Protein AF-0000000080721209 (afdb_homodimer)

Radius of gyration: 18.77 Å; Cα contacts (8 Å, |Δi|>4): 673; chains: 2; bounding box: 46×50×38 Å

Nearest PDB structures (foldseek):
  2hhz-assembly1_A  TM=7.559E-01  e=5.435E-07  Streptococcus suis 89/1591
  2arz-assembly1_A  TM=7.281E-01  e=8.301E-07  Pseudomonas aeruginosa PAO1
  3ba3-assembly1_A  TM=7.390E-01  e=1.431E-06  Lactiplantibacillus plantarum WCFS1
  3dnh-assembly1_A  TM=6.112E-01  e=3.336E-06  Agrobacterium fabrum str. C58
  3dnh-assembly1_B  TM=6.046E-01  e=1.341E-05  Agrobacterium fabrum str. C58

InterPro domains:
  IPR011576 Pyridoxamine 5'-phosphate oxidase, N-terminal [PF01243] (23-137)
  IPR012349 FMN-binding split barrel [G3DSA:2.30.110.10] (10-152)

Solvent-accessible surface area (backbone atoms only — not comparable to full-atom values): 16082 Å² total; per-residue (Å²): 138,69,87,84,82,57,96,77,58,45,74,64,56,49,48,46,43,48,32,72,61,50,21,51,28,38,42,29,21,25,51,94,49,37,48,36,70,48,80,42,50,37,59,44,68,57,97,81,26,40,26,36,71,46,45,71,78,39,70,66,46,57,30,42,67,73,33,38,53,34,37,40,36,36,60,49,63,80,54,74,64,48,17,34,36,37,40,33,36,32,37,40,44,76,53,48,60,60,61,49,68,59,37,47,67,73,34,58,63,53,52,62,75,31,58,93,42,51,69,59,45,60,68,44,35,30,27,32,42,31,45,59,41,37,32,42,38,43,30,44,67,42,89,70,67,43,71,48,76,46,79,98,138,70,88,84,84,57,95,79,59,45,73,64,57,49,49,47,44,49,32,72,60,50,21,52,28,37,42,30,21,25,51,95,50,37,46,36,71,49,79,43,50,38,58,45,68,58,95,81,27,41,27,36,71,46,44,70,81,38,70,65,48,56,29,43,67,73,31,37,53,34,37,40,37,35,60,49,63,80,54,73,63,48,17,36,36,39,40,35,36,32,36,41,42,77,54,47,60,61,62,48,68,58,36,48,67,73,35,58,65,52,52,63,77,32,57,91,42,50,69,60,44,60,68,44,36,30,28,33,42,30,44,58,41,36,31,42,37,42,30,43,66,42,88,70,67,43,72,50,74,46,78,97

Secondary structure (DSSP, 8-state):
-PPPP-TT--HHHHHHIIIIII-EEEEEEEETTEEEEEEEE--EEETTEEEEEEETT-HHHHHHHH--EEEEEEEEESSGGGEEEEEEEEEEEE-TTTTHHHHHHH-HHHHHHTTT-HHHHHHHEEEEEEEEEEEEEEETTSSSPEEEEEE-/-PPPP-TT--HHHHHHIIIIII-EEEEEEEETTEEEEEEEE--EEETTEEEEEEETT-HHHHHHHH--EEEEEEEEESSGGGEEEEEEEEEEEE-TTTTHHHHHHH-HHHHHHTTT-HHHHHHHEEEEEEEEEEEEEEETTSSSPEEEEEE-

Sequence (304 aa):
MVSILNNQTSNEEFLEFATNEVHNVDVATTHHGAPSAQVCDLVLNKNGKLYIVTSSQNPFFQDLIHQPKVIINGYKGDGTMDSCGFSIRGTIKNVEHEYIDEIFEKNDYLNEIYADDIEGAKEDLRVLEITPKEAAYLDHRTHPIFTRKFEFMVSILNNQTSNEEFLEFATNEVHNVDVATTHHGAPSAQVCDLVLNKNGKLYIVTSSQNPFFQDLIHQPKVIINGYKGDGTMDSCGFSIRGTIKNVEHEYIDEIFEKNDYLNEIYADDIEGAKEDLRVLEITPKEAAYLDHRTHPIFTRKFEF

pLDDT: mean 96.91, std 2.72, range [79.44, 98.94]

Organism: Lactobacillus johnsonii (strain FI9785) (NCBI:txid633699)

Foldseek 3Di:
DADDDDPPQDLLNVLCSCQPVQQWKKKWFDDVNHIDIDIWGFQDDDPQKTKTKDFPPPPSVVRLAVTFWMKIKTKDADDDLGMKMKIFIWTKHWPFLPCVVVSCVRPVVLCVVCVVPNPVCSNGMIMMMTHTAKMKMWHSPDVPTDIDMDGD/DADDDDPPQDLLNVLCSCQPVQQWKKKWFDDVNHIDIDIWGFQDDDPQKTKTKDFPPPPSVVRLAVTFWMKIKTKDADDDLGMKMKIFIWTKHWPFLPCVVVSCVRPVVLCVVCVVPNPVCSNGMIMMMTHTAKMKMWHSPDVPTDIDMDGD

Structure (mmCIF, N/CA/C/O backbone):
data_AF-0000000080721209-model_v1
#
loop_
_entity.id
_entity.type
_entity.pdbx_description
1 polymer "Pyridoxamine 5'-phosphate oxidase putative domain-containing protein"
#
loop_
_atom_site.group_PDB
_atom_site.id
_atom_site.type_symbol
_atom_site.label_atom_id
_atom_site.label_alt_id
_atom_site.label_comp_id
_atom_site.label_asym_id
_atom_site.label_entity_id
_atom_site.label_seq_id
_atom_site.pdbx_PDB_ins_code
_atom_site.Cartn_x
_atom_site.Cartn_y
_atom_site.Cartn_z
_atom_site.occupancy
_atom_site.B_iso_or_equiv
_atom_site.auth_seq_id
_atom_site.auth_comp_id
_atom_site.auth_asym_id
_atom_site.auth_atom_id
_atom_site.pdbx_PDB_model_num
ATOM 1 N N . MET A 1 1 ? -2.678 4.645 -17.234 1 79.44 1 MET A N 1
ATOM 2 C CA . MET A 1 1 ? -4.012 4.809 -16.672 1 79.44 1 MET A CA 1
ATOM 3 C C . MET A 1 1 ? -4.738 3.469 -16.594 1 79.44 1 MET A C 1
ATOM 5 O O . MET A 1 1 ? -4.59 2.623 -17.469 1 79.44 1 MET A O 1
ATOM 9 N N . VAL A 1 2 ? -5.422 3.221 -15.391 1 92.81 2 VAL A N 1
ATOM 10 C CA . VAL A 1 2 ? -6.117 1.953 -15.195 1 92.81 2 VAL A CA 1
ATOM 11 C C . VAL A 1 2 ? -7.609 2.131 -15.484 1 92.81 2 VAL A C 1
ATOM 13 O O . VAL A 1 2 ? -8.094 3.26 -15.586 1 92.81 2 VAL A O 1
ATOM 16 N N . SER A 1 3 ? -8.336 1.033 -15.703 1 95.31 3 SER A N 1
ATOM 17 C CA . SER A 1 3 ? -9.75 1.032 -16.062 1 95.31 3 SER A CA 1
ATOM 18 C C . SER A 1 3 ? -10.594 1.702 -14.977 1 95.31 3 SER A C 1
ATOM 20 O O . SER A 1 3 ? -10.203 1.723 -13.805 1 95.31 3 SER A O 1
ATOM 22 N N . ILE A 1 4 ? -11.727 2.236 -15.422 1 96.44 4 ILE A N 1
ATOM 23 C CA . ILE A 1 4 ? -12.734 2.754 -14.508 1 96.44 4 ILE A CA 1
ATOM 24 C C . ILE A 1 4 ? -13.789 1.681 -14.242 1 96.44 4 ILE A C 1
ATOM 26 O O . ILE A 1 4 ? -14.422 1.175 -15.172 1 96.44 4 ILE A O 1
ATOM 30 N N . LEU A 1 5 ? -13.945 1.28 -13.008 1 97.62 5 LEU A N 1
ATOM 31 C CA . LEU A 1 5 ? -14.938 0.282 -12.633 1 97.62 5 LEU A CA 1
ATOM 32 C C . LEU A 1 5 ? -16.281 0.938 -12.359 1 97.62 5 LEU A C 1
ATOM 34 O O . LEU A 1 5 ? -16.359 2.145 -12.117 1 97.62 5 LEU A O 1
ATOM 38 N N . ASN A 1 6 ? -17.328 0.158 -12.43 1 97.25 6 ASN A N 1
ATOM 39 C CA . ASN A 1 6 ? -18.672 0.676 -12.195 1 97.25 6 ASN A CA 1
ATOM 40 C C . ASN A 1 6 ? -19.578 -0.376 -11.562 1 97.25 6 ASN A C 1
ATOM 42 O O . ASN A 1 6 ? -19.109 -1.428 -11.125 1 97.25 6 ASN A O 1
ATOM 46 N N . ASN A 1 7 ? -20.844 -0.047 -11.469 1 97.5 7 ASN A N 1
ATOM 47 C CA . ASN A 1 7 ? -21.781 -0.89 -10.734 1 97.5 7 ASN A CA 1
ATOM 48 C C . ASN A 1 7 ? -22 -2.229 -11.43 1 97.5 7 ASN A C 1
ATOM 50 O O . ASN A 1 7 ? -22.531 -3.166 -10.836 1 97.5 7 ASN A O 1
ATOM 54 N N . GLN A 1 8 ? -21.578 -2.361 -12.641 1 97.88 8 GLN A N 1
ATOM 55 C CA . GLN A 1 8 ? -21.75 -3.602 -13.383 1 97.88 8 GLN A CA 1
ATOM 56 C C . GLN A 1 8 ? -20.516 -4.48 -13.305 1 97.88 8 GLN A C 1
ATOM 58 O O . GLN A 1 8 ? -20.516 -5.625 -13.766 1 97.88 8 GLN A O 1
ATOM 63 N N . THR A 1 9 ? -19.531 -3.934 -12.797 1 98.25 9 THR A N 1
ATOM 64 C CA . THR A 1 9 ? -18.281 -4.691 -12.688 1 98.25 9 THR A CA 1
ATOM 65 C C . THR A 1 9 ? -18.484 -5.934 -11.828 1 98.25 9 THR A C 1
ATOM 67 O O . THR A 1 9 ? -18.906 -5.832 -10.672 1 98.25 9 THR A O 1
ATOM 70 N N . SER A 1 10 ? -18.172 -7.09 -12.336 1 98.38 10 SER A N 1
ATOM 71 C CA . SER A 1 10 ? -18.312 -8.328 -11.578 1 98.38 10 SER A CA 1
ATOM 72 C C . SER A 1 10 ? -17.141 -8.516 -10.617 1 98.38 10 SER A C 1
ATOM 74 O O . SER A 1 10 ? -16.125 -7.836 -10.727 1 98.38 10 SER A O 1
ATOM 76 N N . ASN A 1 11 ? -17.297 -9.523 -9.68 1 98.56 11 ASN A N 1
ATOM 77 C CA . ASN A 1 11 ? -16.219 -9.875 -8.773 1 98.56 11 ASN A CA 1
ATOM 78 C C . ASN A 1 11 ? -14.961 -10.297 -9.547 1 98.56 11 ASN A C 1
ATOM 80 O O . ASN A 1 11 ? -13.852 -9.883 -9.203 1 98.56 11 ASN A O 1
ATOM 84 N N . GLU A 1 12 ? -15.18 -11.055 -10.586 1 98.5 12 GLU A N 1
ATOM 85 C CA . GLU A 1 12 ? -14.055 -11.539 -11.375 1 98.5 12 GLU A CA 1
ATOM 86 C C . GLU A 1 12 ? -13.367 -10.398 -12.109 1 98.5 12 GLU A C 1
ATOM 88 O O . GLU A 1 12 ? -12.133 -10.352 -12.18 1 98.5 12 GLU A O 1
ATOM 93 N N . GLU A 1 13 ? -14.117 -9.531 -12.68 1 98.5 13 GLU A N 1
ATOM 94 C CA . GLU A 1 13 ? -13.539 -8.375 -13.359 1 98.5 13 GLU A CA 1
ATOM 95 C C . GLU A 1 13 ? -12.75 -7.5 -12.391 1 98.5 13 GLU A C 1
ATOM 97 O O . GLU A 1 13 ? -11.719 -6.938 -12.758 1 98.5 13 GLU A O 1
ATOM 102 N N . PHE A 1 14 ? -13.258 -7.352 -11.188 1 98.81 14 PHE A N 1
ATOM 103 C CA . PHE A 1 14 ? -12.547 -6.598 -10.156 1 98.81 14 PHE A CA 1
ATOM 104 C C . PHE A 1 14 ? -11.211 -7.254 -9.828 1 98.81 14 PHE A C 1
ATOM 106 O O . PHE A 1 14 ? -10.188 -6.574 -9.719 1 98.81 14 PHE A O 1
ATOM 113 N N . LEU A 1 15 ? -11.211 -8.586 -9.68 1 98.88 15 LEU A N 1
ATOM 114 C CA . LEU A 1 15 ? -9.977 -9.297 -9.367 1 98.88 15 LEU A CA 1
ATOM 115 C C . LEU A 1 15 ? -8.984 -9.203 -10.523 1 98.88 15 LEU A C 1
ATOM 117 O O . LEU A 1 15 ? -7.777 -9.133 -10.305 1 98.88 15 LEU A O 1
ATOM 121 N N . GLU A 1 16 ? -9.477 -9.195 -11.75 1 98.56 16 GLU A N 1
ATOM 122 C CA . GLU A 1 16 ? -8.625 -8.984 -12.922 1 98.56 16 GLU A CA 1
ATOM 123 C C . GLU A 1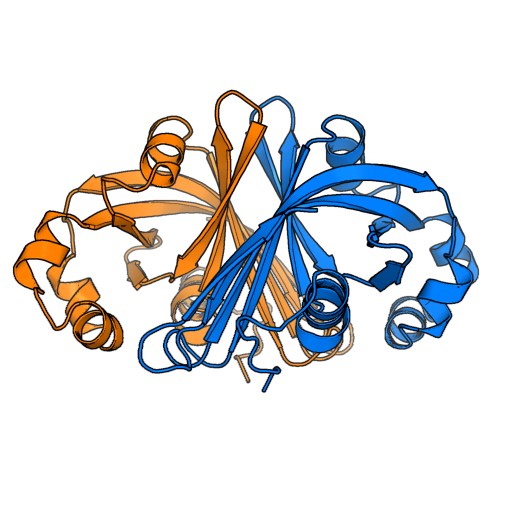 16 ? -8.016 -7.586 -12.914 1 98.56 16 GLU A C 1
ATOM 125 O O . GLU A 1 16 ? -6.84 -7.414 -13.234 1 98.56 16 GLU A O 1
ATOM 130 N N . PHE A 1 17 ? -8.852 -6.637 -12.633 1 98.56 17 PHE A N 1
ATOM 131 C CA . PHE A 1 17 ? -8.391 -5.262 -12.5 1 98.56 17 PHE A CA 1
ATOM 132 C C . PHE A 1 17 ? -7.273 -5.156 -11.469 1 98.56 17 PHE A C 1
ATOM 134 O O . PHE A 1 17 ? -6.219 -4.578 -11.742 1 98.56 17 PHE A O 1
ATOM 141 N N . ALA A 1 18 ? -7.461 -5.781 -10.266 1 98.56 18 ALA A N 1
ATOM 142 C CA . ALA A 1 18 ? -6.48 -5.75 -9.18 1 98.56 18 ALA A CA 1
ATOM 143 C C . ALA A 1 18 ? -5.164 -6.395 -9.609 1 98.56 18 ALA A C 1
ATOM 145 O O . ALA A 1 18 ? -4.086 -5.859 -9.352 1 98.56 18 ALA A O 1
ATOM 146 N N . THR A 1 19 ? -5.242 -7.523 -10.305 1 98.38 19 THR A N 1
ATOM 147 C CA . THR A 1 19 ? -4.074 -8.328 -10.633 1 98.38 19 THR A CA 1
ATOM 148 C C . THR A 1 19 ? -3.346 -7.766 -11.852 1 98.38 19 THR A C 1
ATOM 150 O O . THR A 1 19 ? -2.119 -7.652 -11.844 1 98.38 19 THR A O 1
ATOM 153 N N . ASN A 1 20 ? -4.129 -7.328 -12.852 1 97.25 20 ASN A N 1
ATOM 154 C CA . ASN A 1 20 ? -3.521 -7.047 -14.148 1 97.25 20 ASN A CA 1
ATOM 155 C C . ASN A 1 20 ? -3.25 -5.555 -14.328 1 97.25 20 ASN A C 1
ATOM 157 O O . ASN A 1 20 ? -2.336 -5.168 -15.055 1 97.25 20 ASN A O 1
ATOM 161 N N . GLU A 1 21 ? -4.07 -4.789 -13.742 1 97.06 21 GLU A N 1
ATOM 162 C CA . GLU A 1 21 ? -3.92 -3.355 -13.984 1 97.06 21 GLU A CA 1
ATOM 163 C C . GLU A 1 21 ? -3.217 -2.672 -12.812 1 97.06 21 GLU A C 1
ATOM 165 O O . GLU A 1 21 ? -2.35 -1.82 -13.016 1 97.06 21 GLU A O 1
ATOM 170 N N . VAL A 1 22 ? -3.596 -3.027 -11.578 1 96.69 22 VAL A N 1
ATOM 171 C CA . VAL A 1 22 ? -2.928 -2.451 -10.414 1 96.69 22 VAL A CA 1
ATOM 172 C C . VAL A 1 22 ? -1.64 -3.219 -10.125 1 96.69 22 VAL A C 1
ATOM 174 O O . VAL A 1 22 ? -0.554 -2.633 -10.094 1 96.69 22 VAL A O 1
ATOM 177 N N . HIS A 1 23 ? -1.777 -4.523 -9.93 1 97.5 23 HIS A N 1
ATOM 178 C CA . HIS A 1 23 ? -0.678 -5.484 -9.898 1 97.5 23 HIS A CA 1
ATOM 179 C C . HIS A 1 23 ? 0.116 -5.371 -8.602 1 97.5 23 HIS A C 1
ATOM 181 O O . HIS A 1 23 ? 0.2 -6.328 -7.832 1 97.5 23 HIS A O 1
ATOM 187 N N . ASN A 1 24 ? 0.742 -4.148 -8.297 1 96.88 24 ASN A N 1
ATOM 188 C CA . ASN A 1 24 ? 1.415 -3.932 -7.023 1 96.88 24 ASN A CA 1
ATOM 189 C C . ASN A 1 24 ? 0.421 -3.615 -5.91 1 96.88 24 ASN A C 1
ATOM 191 O O . ASN A 1 24 ? -0.444 -2.754 -6.07 1 96.88 24 ASN A O 1
ATOM 195 N N . VAL A 1 25 ? 0.545 -4.289 -4.809 1 98.38 25 VAL A N 1
ATOM 196 C CA . VAL A 1 25 ? -0.348 -4.09 -3.674 1 98.38 25 VAL A CA 1
ATOM 197 C C . VAL A 1 25 ? 0.445 -4.168 -2.371 1 98.38 25 VAL A C 1
ATOM 199 O O . VAL A 1 25 ? 1.579 -4.652 -2.355 1 98.38 25 VAL A O 1
ATOM 202 N N . ASP A 1 26 ? -0.088 -3.629 -1.354 1 98.81 26 ASP A N 1
ATOM 203 C CA . ASP A 1 26 ? 0.425 -3.865 -0.008 1 98.81 26 ASP A CA 1
ATOM 204 C C . ASP A 1 26 ? -0.367 -4.965 0.698 1 98.81 26 ASP A C 1
ATOM 206 O O . ASP A 1 26 ? -1.6 -4.949 0.691 1 98.81 26 ASP A O 1
ATOM 210 N N . VAL A 1 27 ? 0.3 -5.898 1.221 1 98.88 27 VAL A N 1
ATOM 211 C CA . VAL A 1 27 ? -0.319 -6.949 2.018 1 98.88 27 VAL A CA 1
ATOM 212 C C . VAL A 1 27 ? 0 -6.734 3.496 1 98.88 27 VAL A C 1
ATOM 214 O O . VAL A 1 27 ? 1.17 -6.668 3.881 1 98.88 27 VAL A O 1
ATOM 217 N N . ALA A 1 28 ? -1.029 -6.617 4.285 1 98.88 28 ALA A N 1
ATOM 218 C CA . ALA A 1 28 ? -0.863 -6.387 5.719 1 98.88 28 ALA A CA 1
ATOM 219 C C . ALA A 1 28 ? -1.313 -7.602 6.527 1 98.88 28 ALA A C 1
ATOM 221 O O . ALA A 1 28 ? -2.348 -8.203 6.23 1 98.88 28 ALA A O 1
ATOM 222 N N . THR A 1 29 ? -0.548 -7.988 7.441 1 98.75 29 THR A N 1
ATOM 223 C CA . THR A 1 29 ? -0.792 -9.023 8.438 1 98.75 29 THR A CA 1
ATOM 224 C C . THR A 1 29 ? -0.219 -8.617 9.797 1 98.75 29 THR A C 1
ATOM 226 O O . THR A 1 29 ? -0.17 -7.43 10.125 1 98.75 29 THR A O 1
ATOM 229 N N . THR A 1 30 ? 0.02 -9.578 10.719 1 98.38 30 THR A N 1
ATOM 230 C CA . THR A 1 30 ? 0.578 -9.203 12.016 1 98.38 30 THR A CA 1
ATOM 231 C C . THR A 1 30 ? 1.718 -10.141 12.398 1 98.38 30 THR A C 1
ATOM 233 O O . THR A 1 30 ? 1.795 -11.273 11.906 1 98.38 30 THR A O 1
ATOM 236 N N . HIS A 1 31 ? 2.625 -9.609 13.062 1 97 31 HIS A N 1
ATOM 237 C CA . HIS A 1 31 ? 3.697 -10.336 13.734 1 97 31 HIS A CA 1
ATOM 238 C C . HIS A 1 31 ? 3.566 -10.227 15.25 1 97 31 HIS A C 1
ATOM 240 O O . HIS A 1 31 ? 3.973 -9.227 15.844 1 97 31 HIS A O 1
ATOM 246 N N . HIS A 1 32 ? 3.047 -11.258 15.93 1 94.31 32 HIS A N 1
ATOM 247 C CA . HIS A 1 32 ? 2.842 -11.273 17.375 1 94.31 32 HIS A CA 1
ATOM 248 C C . HIS A 1 32 ? 2.066 -10.047 17.828 1 94.31 32 HIS A C 1
ATOM 250 O O . HIS A 1 32 ? 2.477 -9.367 18.781 1 94.31 32 HIS A O 1
ATOM 256 N N . GLY A 1 33 ? 1.089 -9.719 17.094 1 93.69 33 GLY A N 1
ATOM 257 C CA . GLY A 1 33 ? 0.189 -8.641 17.484 1 93.69 33 GLY A CA 1
ATOM 258 C C . GLY A 1 33 ? 0.615 -7.285 16.938 1 93.69 33 GLY A C 1
ATOM 259 O O . GLY A 1 33 ? -0.157 -6.324 16.969 1 93.69 33 GLY A O 1
ATOM 260 N N . ALA A 1 34 ? 1.841 -7.141 16.5 1 96.88 34 ALA A N 1
ATOM 261 C CA . ALA A 1 34 ? 2.32 -5.914 15.867 1 96.88 34 ALA A CA 1
ATOM 262 C C . ALA A 1 34 ? 2.074 -5.934 14.359 1 96.88 34 ALA A C 1
ATOM 264 O O . ALA A 1 34 ? 1.9 -7.004 13.773 1 96.88 34 ALA A O 1
ATOM 265 N N . PRO A 1 35 ? 2.018 -4.785 13.781 1 98.44 35 PRO A N 1
ATOM 266 C CA . PRO A 1 35 ? 1.769 -4.77 12.336 1 98.44 35 PRO A CA 1
ATOM 267 C C . PRO A 1 35 ? 2.926 -5.363 11.531 1 98.44 35 PRO A C 1
ATOM 269 O O . PRO A 1 35 ? 4.09 -5.18 11.898 1 98.44 35 PRO A O 1
ATOM 272 N N . SER A 1 36 ? 2.641 -6.082 10.531 1 98.62 36 SER A N 1
ATOM 273 C CA . SER A 1 36 ? 3.539 -6.598 9.5 1 98.62 36 SER A CA 1
ATOM 274 C C . SER A 1 36 ? 2.957 -6.387 8.102 1 98.62 36 SER A C 1
ATOM 276 O O . SER A 1 36 ? 1.782 -6.676 7.867 1 98.62 36 SER A O 1
ATOM 278 N N . ALA A 1 37 ? 3.711 -5.836 7.176 1 98.81 37 ALA A N 1
ATOM 279 C CA . ALA A 1 37 ? 3.199 -5.516 5.848 1 98.81 37 ALA A CA 1
ATOM 280 C C . ALA A 1 37 ? 4.336 -5.395 4.836 1 98.81 37 ALA A C 1
ATOM 282 O O . ALA A 1 37 ? 5.438 -4.961 5.18 1 98.81 37 ALA A O 1
ATOM 283 N N . GLN A 1 38 ? 4.102 -5.723 3.639 1 98.44 38 GLN A N 1
ATOM 284 C CA . GLN A 1 38 ? 5.059 -5.602 2.545 1 98.44 38 GLN A CA 1
ATOM 285 C C . GLN A 1 38 ? 4.348 -5.363 1.216 1 98.44 38 GLN A C 1
ATOM 287 O O . GLN A 1 38 ? 3.223 -5.828 1.015 1 98.44 38 GLN A O 1
ATOM 292 N N . VAL A 1 39 ? 4.992 -4.629 0.328 1 97.94 39 VAL A N 1
ATOM 293 C CA . VAL A 1 39 ? 4.512 -4.508 -1.045 1 97.94 39 VAL A CA 1
ATOM 294 C C . VAL A 1 39 ? 4.766 -5.809 -1.798 1 97.94 39 VAL A C 1
ATOM 296 O O . VAL A 1 39 ? 5.867 -6.367 -1.734 1 97.94 39 VAL A O 1
ATOM 299 N N . CYS A 1 40 ? 3.777 -6.328 -2.434 1 97.81 40 CYS A N 1
ATOM 300 C CA . CYS A 1 40 ? 3.826 -7.559 -3.213 1 97.81 40 CYS A CA 1
ATOM 301 C C . CYS A 1 40 ? 3.174 -7.367 -4.578 1 97.81 40 CYS A C 1
ATOM 303 O O . CYS A 1 40 ? 2.363 -6.457 -4.758 1 97.81 40 CYS A O 1
ATOM 305 N N . ASP A 1 41 ? 3.529 -8.18 -5.5 1 97.75 41 ASP A N 1
ATOM 306 C CA . ASP A 1 41 ? 2.826 -8.242 -6.777 1 97.75 41 ASP A CA 1
ATOM 307 C C . ASP A 1 41 ? 1.741 -9.32 -6.754 1 97.75 41 ASP A C 1
ATOM 309 O O . ASP A 1 41 ? 1.983 -10.445 -6.312 1 97.75 41 ASP A O 1
ATOM 313 N N .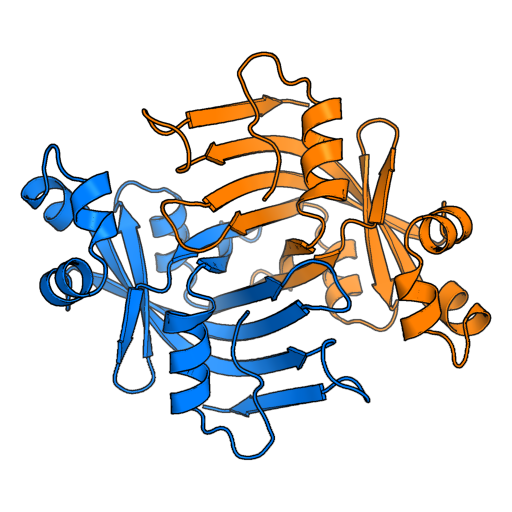 LEU A 1 42 ? 0.541 -8.914 -7.152 1 98.69 42 LEU A N 1
ATOM 314 C CA . LEU A 1 42 ? -0.418 -9.945 -7.52 1 98.69 42 LEU A CA 1
ATOM 315 C C . LEU A 1 42 ? -0.019 -10.617 -8.828 1 98.69 42 LEU A C 1
ATOM 317 O O . LEU A 1 42 ? -0.095 -10 -9.898 1 98.69 42 LEU A O 1
ATOM 321 N N . VAL A 1 43 ? 0.274 -11.945 -8.734 1 98.69 43 VAL A N 1
ATOM 322 C CA . VAL A 1 43 ? 0.945 -12.539 -9.883 1 98.69 43 VAL A CA 1
ATOM 323 C C . VAL A 1 43 ? -0.025 -13.445 -10.633 1 98.69 43 VAL A C 1
ATOM 325 O O . VAL A 1 43 ? 0.265 -13.891 -11.742 1 98.69 43 VAL A O 1
ATOM 328 N N . LEU A 1 44 ? -1.135 -13.75 -10.047 1 98.69 44 LEU A N 1
ATOM 329 C CA . LEU A 1 44 ? -2.113 -14.633 -10.672 1 98.69 44 LEU A CA 1
ATOM 330 C C . LEU A 1 44 ? -3.494 -14.438 -10.062 1 98.69 44 LEU A C 1
ATOM 332 O O . LEU A 1 44 ? -3.613 -14.188 -8.859 1 98.69 44 LEU A O 1
ATOM 336 N N . ASN A 1 45 ? -4.496 -14.383 -10.781 1 98.56 45 ASN A N 1
ATOM 337 C CA . ASN A 1 45 ? -5.898 -14.523 -10.406 1 98.56 45 ASN A CA 1
ATOM 338 C C . ASN A 1 45 ? -6.535 -15.742 -11.062 1 98.56 45 ASN A C 1
ATOM 340 O O . ASN A 1 45 ? -6.496 -15.883 -12.289 1 98.56 45 ASN A O 1
ATOM 344 N N . LYS A 1 46 ? -7.051 -16.578 -10.25 1 97.38 46 LYS A N 1
ATOM 345 C CA . LYS A 1 46 ? -7.629 -17.812 -10.766 1 97.38 46 LYS A CA 1
ATOM 346 C C . LYS A 1 46 ? -8.703 -18.344 -9.82 1 97.38 46 LYS A C 1
ATOM 348 O O . LYS A 1 46 ? -8.484 -18.453 -8.609 1 97.38 46 LYS A O 1
ATOM 353 N N . ASN A 1 47 ? -9.93 -18.703 -10.406 1 96.75 47 ASN A N 1
ATOM 354 C CA . ASN A 1 47 ? -11.023 -19.328 -9.656 1 96.75 47 ASN A CA 1
ATOM 355 C C . ASN A 1 47 ? -11.422 -18.469 -8.453 1 96.75 47 ASN A C 1
ATOM 357 O O . ASN A 1 47 ? -11.578 -19 -7.348 1 96.75 47 ASN A O 1
ATOM 361 N N . GLY A 1 48 ? -11.422 -17.188 -8.594 1 98.25 48 GLY A N 1
ATOM 362 C CA . GLY A 1 48 ? -11.875 -16.281 -7.551 1 98.25 48 GLY A CA 1
ATOM 363 C C . GLY A 1 48 ? -10.828 -16.047 -6.477 1 98.25 48 GLY A C 1
ATOM 364 O O . GLY A 1 48 ? -11.148 -15.531 -5.402 1 98.25 48 GLY A O 1
ATOM 365 N N . LYS A 1 49 ? -9.586 -16.5 -6.805 1 98.69 49 LYS A N 1
ATOM 366 C CA . LYS A 1 49 ? -8.484 -16.344 -5.859 1 98.69 49 LYS A CA 1
ATOM 367 C C . LYS A 1 49 ? -7.387 -15.453 -6.426 1 98.69 49 LYS A C 1
ATOM 369 O O . LYS A 1 49 ? -7.25 -15.32 -7.645 1 98.69 49 LYS A O 1
ATOM 374 N N . LEU A 1 50 ? -6.703 -14.828 -5.531 1 98.94 50 LEU A N 1
ATOM 375 C CA . LEU A 1 50 ? -5.508 -14.062 -5.875 1 98.94 50 LEU A CA 1
ATOM 376 C C . LEU A 1 50 ? -4.254 -14.773 -5.379 1 98.94 50 LEU A C 1
ATOM 378 O O . LEU A 1 50 ? -4.297 -15.508 -4.387 1 98.94 50 LEU A O 1
ATOM 382 N N . TYR A 1 51 ? -3.119 -14.539 -6.02 1 98.94 51 TYR A N 1
ATOM 383 C CA . TYR A 1 51 ? -1.882 -15.211 -5.645 1 98.94 51 TYR A CA 1
ATOM 384 C C . TYR A 1 51 ? -0.72 -14.227 -5.594 1 98.94 51 TYR A C 1
ATOM 386 O O . TYR A 1 51 ? -0.599 -13.359 -6.457 1 98.94 51 TYR A O 1
ATOM 394 N N . ILE A 1 52 ? 0.1 -14.383 -4.59 1 98.81 52 ILE A N 1
ATOM 395 C CA . ILE A 1 52 ? 1.395 -13.719 -4.5 1 98.81 52 ILE A CA 1
ATOM 396 C C . ILE A 1 52 ? 2.498 -14.758 -4.312 1 98.81 52 ILE A C 1
ATOM 398 O O . ILE A 1 52 ? 2.217 -15.922 -4.023 1 98.81 52 ILE A O 1
ATOM 402 N N . VAL A 1 53 ? 3.754 -14.297 -4.473 1 98.38 53 VAL A N 1
ATOM 403 C CA . VAL A 1 53 ? 4.895 -15.164 -4.207 1 98.38 53 VAL A CA 1
ATOM 404 C C . VAL A 1 53 ? 5.918 -14.422 -3.352 1 98.38 53 VAL A C 1
ATOM 406 O O . VAL A 1 53 ? 6.07 -13.203 -3.465 1 98.38 53 VAL A O 1
ATOM 409 N N . THR A 1 54 ? 6.543 -15.102 -2.523 1 97.75 54 THR A N 1
ATOM 410 C CA . THR A 1 54 ? 7.672 -14.594 -1.747 1 97.75 54 THR A CA 1
ATOM 411 C C . THR A 1 54 ? 8.633 -15.727 -1.392 1 97.75 54 THR A C 1
ATOM 413 O O . THR A 1 54 ? 8.258 -16.906 -1.431 1 97.75 54 THR A O 1
ATOM 416 N N . SER A 1 55 ? 9.859 -15.352 -1.101 1 96.94 55 SER A N 1
ATOM 417 C CA . SER A 1 55 ? 10.852 -16.344 -0.696 1 96.94 55 SER A CA 1
ATOM 418 C C . SER A 1 55 ? 10.461 -17.016 0.623 1 96.94 55 SER A C 1
ATOM 420 O O . SER A 1 55 ? 9.953 -16.344 1.53 1 96.94 55 SER A O 1
ATOM 422 N N . SER A 1 56 ? 10.734 -18.297 0.741 1 95.88 56 SER A N 1
ATOM 423 C CA . SER A 1 56 ? 10.523 -19.016 1.991 1 95.88 56 SER A CA 1
ATOM 424 C C . SER A 1 56 ? 11.422 -18.469 3.1 1 95.88 56 SER A C 1
ATOM 426 O O . SER A 1 56 ? 11.172 -18.719 4.281 1 95.88 56 SER A O 1
ATOM 428 N N . GLN A 1 57 ? 12.422 -17.734 2.699 1 95.75 57 GLN A N 1
ATOM 429 C CA . GLN A 1 57 ? 13.359 -17.172 3.668 1 95.75 57 GLN A CA 1
ATOM 430 C C . GLN A 1 57 ? 12.922 -15.773 4.113 1 95.75 57 GLN A C 1
ATOM 432 O O . GLN A 1 57 ? 13.508 -15.195 5.031 1 95.75 57 GLN A O 1
ATOM 437 N N . ASN A 1 58 ? 12.039 -15.203 3.449 1 96.88 58 ASN A N 1
ATOM 438 C CA . ASN A 1 58 ? 11.492 -13.898 3.822 1 96.88 58 ASN A CA 1
ATOM 439 C C . ASN A 1 58 ? 10.758 -13.969 5.156 1 96.88 58 ASN A C 1
ATOM 441 O O . ASN A 1 58 ? 9.773 -14.695 5.289 1 96.88 58 ASN A O 1
ATOM 445 N N . PRO A 1 59 ? 11.203 -13.219 6.168 1 96.69 59 PRO A N 1
ATOM 446 C CA . PRO A 1 59 ? 10.492 -13.25 7.449 1 96.69 59 PRO A CA 1
ATOM 447 C C . PRO A 1 59 ? 9.008 -12.938 7.305 1 96.69 59 PRO A C 1
ATOM 449 O O . PRO A 1 59 ? 8.195 -13.43 8.094 1 96.69 59 PRO A O 1
ATOM 452 N N . PHE A 1 60 ? 8.656 -12.195 6.34 1 97.75 60 PHE A N 1
ATOM 453 C CA . PHE A 1 60 ? 7.262 -11.867 6.082 1 97.75 60 PHE A CA 1
ATOM 454 C C . PHE A 1 60 ? 6.461 -13.125 5.754 1 97.75 60 PHE A C 1
ATOM 456 O O . PHE A 1 60 ? 5.277 -13.219 6.09 1 97.75 60 PHE A O 1
ATOM 463 N N . PHE A 1 61 ? 7.07 -14.07 5.133 1 98 61 PHE A N 1
ATOM 464 C CA . PHE A 1 61 ? 6.434 -15.344 4.816 1 98 61 PHE A CA 1
ATOM 465 C C . PHE A 1 61 ? 5.938 -16.031 6.082 1 98 61 PHE A C 1
ATOM 467 O O . PHE A 1 61 ? 4.809 -16.516 6.129 1 98 61 PHE A O 1
ATOM 474 N N . GLN A 1 62 ? 6.734 -16.031 7.074 1 97.19 62 GLN A N 1
ATOM 475 C CA . GLN A 1 62 ? 6.359 -16.672 8.336 1 97.19 62 GLN A CA 1
ATOM 476 C C . GLN A 1 62 ? 5.164 -15.969 8.969 1 97.19 62 GLN A C 1
ATOM 478 O O . GLN A 1 62 ? 4.289 -16.609 9.555 1 97.19 62 GLN A O 1
ATOM 483 N N . ASP A 1 63 ? 5.145 -14.656 8.875 1 98 63 ASP A N 1
ATOM 484 C CA . ASP A 1 63 ? 4.016 -13.914 9.414 1 98 63 ASP A CA 1
ATOM 485 C C . ASP A 1 63 ? 2.713 -14.297 8.719 1 98 63 ASP A C 1
ATOM 487 O O . ASP A 1 63 ? 1.677 -14.453 9.367 1 98 63 ASP A O 1
ATOM 491 N N . LEU A 1 64 ? 2.807 -14.453 7.398 1 97.88 64 LEU A N 1
ATOM 492 C CA . LEU A 1 64 ? 1.624 -14.758 6.602 1 97.88 64 LEU A CA 1
ATOM 493 C C . LEU A 1 64 ? 1.107 -16.156 6.914 1 97.88 64 LEU A C 1
ATOM 495 O O . LEU A 1 64 ? -0.1 -16.406 6.859 1 97.88 64 LEU A O 1
ATOM 499 N N . ILE A 1 65 ? 1.989 -17.031 7.254 1 96.06 65 ILE A N 1
ATOM 500 C CA . ILE A 1 65 ? 1.583 -18.406 7.539 1 96.06 65 ILE A CA 1
ATOM 501 C C . ILE A 1 65 ? 1.031 -18.5 8.961 1 96.06 65 ILE A C 1
ATOM 503 O O . ILE A 1 65 ? 0.158 -19.312 9.242 1 96.06 65 ILE A O 1
ATOM 507 N N . HIS A 1 66 ? 1.415 -17.672 9.82 1 96.06 66 HIS A N 1
ATOM 508 C CA . HIS A 1 66 ? 1.007 -17.719 11.219 1 96.06 66 HIS A CA 1
ATOM 509 C C . HIS A 1 66 ? -0.297 -16.969 11.445 1 96.06 66 HIS A C 1
ATOM 511 O O . HIS A 1 66 ? -1.027 -17.234 12.398 1 96.06 66 HIS A O 1
ATOM 517 N N . GLN A 1 67 ? -0.57 -15.938 10.695 1 95 67 GLN A N 1
ATOM 518 C CA . GLN A 1 67 ? -1.784 -15.133 10.734 1 95 67 GLN A CA 1
ATOM 519 C C . GLN A 1 67 ? -2.498 -15.141 9.391 1 95 67 GLN A C 1
ATOM 521 O O . GLN A 1 67 ? -2.127 -14.398 8.477 1 95 67 GLN A O 1
ATOM 526 N N . PRO A 1 68 ? -3.58 -15.883 9.281 1 94.81 68 PRO A N 1
ATOM 527 C CA . PRO A 1 68 ? -4.191 -16.062 7.961 1 94.81 68 PRO A CA 1
ATOM 528 C C . PRO A 1 68 ? -4.969 -14.828 7.5 1 94.81 68 PRO A C 1
ATOM 530 O O . PRO A 1 68 ? -5.211 -14.656 6.305 1 94.81 68 PRO A O 1
ATOM 533 N N . LYS A 1 69 ? -5.492 -14.023 8.414 1 98 69 LYS A N 1
ATOM 534 C CA . LYS A 1 69 ? -6.223 -12.82 8.023 1 98 69 LYS A CA 1
ATOM 535 C C . LYS A 1 69 ? -5.285 -11.781 7.414 1 98 69 LYS A C 1
ATOM 537 O O . LYS A 1 69 ? -4.246 -11.461 7.996 1 98 69 LYS A O 1
ATOM 542 N N . VAL A 1 70 ? -5.668 -11.289 6.27 1 98.81 70 VAL A N 1
ATOM 543 C CA . VAL A 1 70 ? -4.84 -10.281 5.613 1 98.81 70 VAL A CA 1
ATOM 544 C C . VAL A 1 70 ? -5.727 -9.164 5.062 1 98.81 70 VAL A C 1
ATOM 546 O O . VAL A 1 70 ? -6.926 -9.359 4.852 1 98.81 70 VAL A O 1
ATOM 549 N N . ILE A 1 71 ? -5.211 -8.031 4.906 1 98.9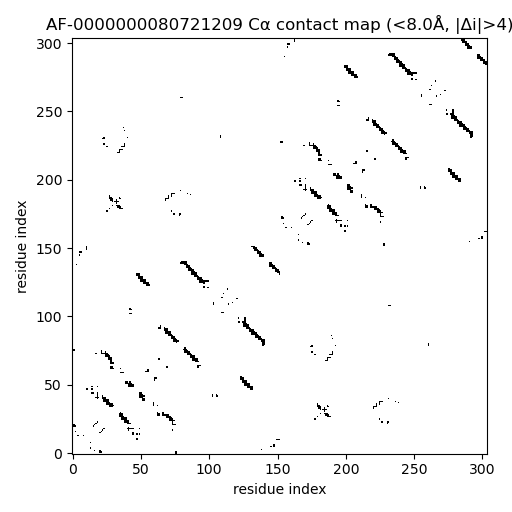4 71 ILE A N 1
ATOM 550 C CA . ILE A 1 71 ? -5.758 -6.914 4.141 1 98.94 71 ILE A CA 1
ATOM 551 C C . ILE A 1 71 ? -4.844 -6.598 2.963 1 98.94 71 ILE A C 1
ATOM 553 O O . ILE A 1 71 ? -3.627 -6.473 3.131 1 98.94 71 ILE A O 1
ATOM 557 N N . ILE A 1 72 ? -5.371 -6.555 1.805 1 98.94 72 ILE A N 1
ATOM 558 C CA . ILE A 1 72 ? -4.66 -6.219 0.577 1 98.94 72 ILE A CA 1
ATOM 559 C C . ILE A 1 72 ? -5.129 -4.859 0.065 1 98.94 72 ILE A C 1
ATOM 561 O O . ILE A 1 72 ? -6.301 -4.691 -0.284 1 98.94 72 ILE A O 1
ATOM 565 N N . ASN A 1 73 ? -4.281 -3.904 0.074 1 98.94 73 ASN A N 1
ATOM 566 C CA . ASN A 1 73 ? -4.602 -2.588 -0.463 1 98.94 73 ASN A CA 1
ATOM 567 C C . ASN A 1 73 ? -3.832 -2.303 -1.749 1 98.94 73 ASN A C 1
ATOM 569 O O . ASN A 1 73 ? -2.646 -2.625 -1.852 1 98.94 73 ASN A O 1
ATOM 573 N N . GLY A 1 74 ? -4.445 -1.8 -2.686 1 98.31 74 GLY A N 1
ATOM 574 C CA . GLY A 1 74 ? -3.82 -1.312 -3.906 1 98.31 74 GLY A CA 1
ATOM 575 C C . GLY A 1 74 ? -4.309 0.064 -4.316 1 98.31 74 GLY A C 1
ATOM 576 O O . GLY A 1 74 ? -5.414 0.469 -3.957 1 98.31 74 GLY A O 1
ATOM 577 N N . TYR A 1 75 ? -3.508 0.757 -4.977 1 97.31 75 TYR A N 1
ATOM 578 C CA . TYR A 1 75 ? -3.873 2.057 -5.531 1 97.31 75 TYR A CA 1
ATOM 579 C C . TYR A 1 75 ? -3.068 2.357 -6.789 1 97.31 75 TYR A C 1
ATOM 581 O O . TYR A 1 75 ? -1.953 1.856 -6.957 1 97.31 75 TYR A O 1
ATOM 589 N N . LYS A 1 76 ? -3.637 3.113 -7.641 1 95.75 76 LYS A N 1
ATOM 590 C CA . LYS A 1 76 ? -3.016 3.543 -8.891 1 95.75 76 LYS A CA 1
ATOM 591 C C . LYS A 1 76 ? -3.432 4.965 -9.25 1 95.75 76 LYS A C 1
ATOM 593 O O . LYS A 1 76 ? -4.598 5.336 -9.102 1 95.75 76 LYS A O 1
ATOM 598 N N . GLY A 1 77 ? -2.459 5.738 -9.781 1 91.25 77 GLY A N 1
ATOM 599 C CA . GLY A 1 77 ? -2.781 7.078 -10.25 1 91.25 77 GLY A CA 1
ATOM 600 C C . GLY A 1 77 ? -1.635 8.055 -10.094 1 91.25 77 GLY A C 1
ATOM 601 O O . GLY A 1 77 ? -0.6 7.723 -9.508 1 91.25 77 GLY A O 1
ATOM 602 N N . ASP A 1 78 ? -1.837 9.219 -10.742 1 87.19 78 ASP A N 1
ATOM 603 C CA . ASP A 1 78 ? -0.885 10.32 -10.656 1 87.19 78 ASP A CA 1
ATOM 604 C C . ASP A 1 78 ? -1.45 11.469 -9.82 1 87.19 78 ASP A C 1
ATOM 606 O O . ASP A 1 78 ? -1.915 12.469 -10.367 1 87.19 78 ASP A O 1
ATOM 610 N N . GLY A 1 79 ? -1.418 11.266 -8.477 1 87.19 79 GLY A N 1
ATOM 611 C CA . GLY A 1 79 ? -2.041 12.211 -7.566 1 87.19 79 GLY A CA 1
ATOM 612 C C . GLY A 1 79 ? -3.373 11.727 -7.027 1 87.19 79 GLY A C 1
ATOM 613 O O . GLY A 1 79 ? -4 10.844 -7.609 1 87.19 79 GLY A O 1
ATOM 614 N N . THR A 1 80 ? -3.85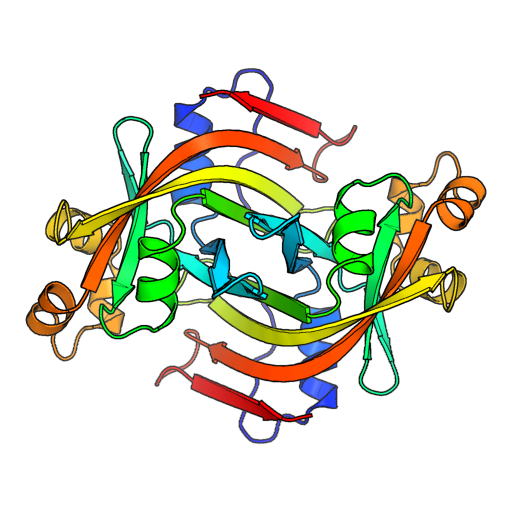9 12.344 -6.023 1 89.25 80 THR A N 1
ATOM 615 C CA . THR A 1 80 ? -5.02 11.844 -5.293 1 89.25 80 THR A CA 1
ATOM 616 C C . THR A 1 80 ? -6.281 11.953 -6.145 1 89.25 80 THR A C 1
ATOM 618 O O . THR A 1 80 ? -7.031 10.977 -6.273 1 89.25 80 THR A O 1
ATOM 621 N N . MET A 1 81 ? -6.523 13.047 -6.867 1 92.12 81 MET A N 1
ATOM 622 C CA . MET A 1 81 ? -7.766 13.242 -7.613 1 92.12 81 MET A CA 1
ATOM 623 C C . MET A 1 81 ? -7.734 12.477 -8.93 1 92.12 81 MET A C 1
ATOM 625 O O . MET A 1 81 ? -8.758 12.336 -9.594 1 92.12 81 MET A O 1
ATOM 629 N N . ASP A 1 82 ? -6.633 11.938 -9.289 1 93.19 82 ASP A N 1
ATOM 630 C CA . ASP A 1 82 ? -6.453 11.125 -10.484 1 93.19 82 ASP A CA 1
ATOM 631 C C . ASP A 1 82 ? -6.113 9.68 -10.125 1 93.19 82 ASP A C 1
ATOM 633 O O . ASP A 1 82 ? -5.312 9.039 -10.805 1 93.19 82 ASP A O 1
ATOM 637 N N . SER A 1 83 ? -6.637 9.305 -9.047 1 95.25 83 SER A N 1
ATOM 638 C CA . SER A 1 83 ? -6.25 7.977 -8.586 1 95.25 83 SER A CA 1
ATOM 639 C C . SER A 1 83 ? -7.461 7.184 -8.102 1 95.25 83 SER A C 1
ATOM 641 O O . SER A 1 83 ? -8.523 7.754 -7.859 1 95.25 83 SER A O 1
ATOM 643 N N . CYS A 1 84 ? -7.281 5.91 -8.055 1 97.31 84 CYS A N 1
ATOM 644 C CA . CYS A 1 84 ? -8.219 4.98 -7.438 1 97.31 84 CYS A CA 1
ATOM 645 C C . CYS A 1 84 ? -7.488 3.992 -6.535 1 97.31 84 CYS A C 1
ATOM 647 O O . CYS A 1 84 ? -6.262 3.906 -6.566 1 97.31 84 CYS A O 1
ATOM 649 N N . GLY A 1 85 ? -8.203 3.336 -5.68 1 97.25 85 GLY A N 1
ATOM 650 C CA . GLY A 1 85 ? -7.645 2.326 -4.793 1 97.25 85 GLY A CA 1
ATOM 651 C C . GLY A 1 85 ? -8.68 1.336 -4.293 1 97.25 85 GLY A C 1
ATOM 652 O O . GLY A 1 85 ? -9.883 1.547 -4.465 1 97.25 85 GLY A O 1
ATOM 653 N N . PHE A 1 86 ? -8.188 0.29 -3.766 1 98.75 86 PHE A N 1
ATOM 654 C CA . PHE A 1 86 ? -9.078 -0.714 -3.193 1 98.75 86 PHE A CA 1
ATOM 655 C C . PHE A 1 86 ? -8.461 -1.327 -1.939 1 98.75 86 PHE A C 1
ATOM 657 O O . PHE A 1 86 ? -7.254 -1.225 -1.719 1 98.75 86 PHE A O 1
ATOM 664 N N . SER A 1 87 ? -9.375 -1.907 -1.152 1 98.88 87 SER A N 1
ATOM 665 C CA . SER A 1 87 ? -9.023 -2.736 -0.005 1 98.88 87 SER A CA 1
ATOM 666 C C . SER A 1 87 ? -9.75 -4.078 -0.047 1 98.88 87 SER A C 1
ATOM 668 O O . SER A 1 87 ? -10.977 -4.121 -0.189 1 98.88 87 SER A O 1
ATOM 670 N N . ILE A 1 88 ? -8.969 -5.102 0.016 1 98.94 88 ILE A N 1
ATOM 671 C CA . ILE A 1 88 ? -9.523 -6.449 0.062 1 98.94 88 ILE A CA 1
ATOM 672 C C . ILE A 1 88 ? -9.227 -7.082 1.419 1 98.94 88 ILE A C 1
ATOM 674 O O . ILE A 1 88 ? -8.086 -7.07 1.878 1 98.94 88 ILE A O 1
ATOM 678 N N . ARG A 1 89 ? -10.25 -7.539 2.068 1 98.81 89 ARG A N 1
ATOM 679 C CA . ARG A 1 89 ? -10.094 -8.375 3.256 1 98.81 89 ARG A CA 1
ATOM 680 C C . ARG A 1 89 ? -10.281 -9.852 2.918 1 98.81 89 ARG A C 1
ATOM 682 O O . ARG A 1 89 ? -11.211 -10.211 2.191 1 98.81 89 ARG A O 1
ATOM 689 N N . GLY A 1 90 ? -9.406 -10.617 3.396 1 98.75 90 GLY A N 1
ATOM 690 C CA . GLY A 1 90 ? -9.492 -12.039 3.117 1 98.75 90 GLY A CA 1
ATOM 691 C C . GLY A 1 90 ? -8.555 -12.867 3.975 1 98.75 90 GLY A C 1
ATOM 692 O O . GLY A 1 90 ? -8.148 -12.438 5.059 1 98.75 90 GLY A O 1
ATOM 693 N N . THR A 1 91 ? -8.328 -14.125 3.52 1 98.81 91 THR A N 1
ATOM 694 C CA . THR A 1 91 ? -7.398 -15.031 4.176 1 98.81 91 THR A CA 1
ATOM 695 C C . THR A 1 91 ? -6.32 -15.5 3.205 1 98.81 91 THR A C 1
ATOM 697 O O . THR A 1 91 ? -6.488 -15.406 1.987 1 98.81 91 THR A O 1
ATOM 700 N N . ILE A 1 92 ? -5.207 -15.906 3.775 1 98.81 92 ILE A N 1
ATOM 701 C CA . ILE A 1 92 ? -4.07 -16.312 2.959 1 98.81 92 ILE A CA 1
ATOM 702 C C . ILE A 1 92 ? -3.541 -17.656 3.445 1 98.81 92 ILE A C 1
ATOM 704 O O . ILE A 1 92 ? -3.57 -17.953 4.645 1 98.81 92 ILE A O 1
ATOM 708 N N . LYS A 1 93 ? -3.086 -18.484 2.557 1 98.5 93 LYS A N 1
ATOM 709 C CA . LYS A 1 93 ? -2.471 -19.766 2.908 1 98.5 93 LYS A CA 1
ATOM 710 C C . LYS A 1 93 ? -1.349 -20.125 1.937 1 98.5 93 LYS A C 1
ATOM 712 O O . LYS A 1 93 ? -1.357 -19.688 0.783 1 98.5 93 LYS A O 1
ATOM 717 N N . ASN A 1 94 ? -0.413 -20.844 2.441 1 98.5 94 ASN A N 1
ATOM 718 C CA . ASN A 1 94 ? 0.672 -21.359 1.617 1 98.5 94 ASN A CA 1
ATOM 719 C C . ASN A 1 94 ? 0.218 -22.562 0.782 1 98.5 94 ASN A C 1
ATOM 721 O O . ASN A 1 94 ? -0.326 -23.531 1.318 1 98.5 94 ASN A O 1
ATOM 725 N N . VAL A 1 95 ? 0.448 -22.516 -0.539 1 98.38 95 VAL A N 1
ATOM 726 C CA . VAL A 1 95 ? 0.111 -23.641 -1.41 1 98.38 95 VAL A CA 1
ATOM 727 C C . VAL A 1 95 ? 1.376 -24.172 -2.074 1 98.38 95 VAL A C 1
ATOM 729 O O . VAL A 1 95 ? 1.317 -24.734 -3.17 1 98.38 95 VAL A O 1
ATOM 732 N N . GLU A 1 96 ? 2.492 -23.875 -1.398 1 97.75 96 GLU A N 1
ATOM 733 C CA . GLU A 1 96 ? 3.803 -24.391 -1.792 1 97.75 96 GLU A CA 1
ATOM 734 C C . GLU A 1 96 ? 4.191 -23.891 -3.182 1 97.75 96 GLU A C 1
ATOM 736 O O . GLU A 1 96 ? 4.309 -22.688 -3.408 1 97.75 96 GLU A O 1
ATOM 741 N N . HIS A 1 97 ? 4.219 -24.812 -4.164 1 98.31 97 HIS A N 1
ATOM 742 C CA . HIS A 1 97 ? 4.719 -24.438 -5.48 1 98.31 97 HIS A CA 1
ATOM 743 C C . HIS A 1 97 ? 3.615 -24.516 -6.531 1 98.31 97 HIS A C 1
ATOM 745 O O . HIS A 1 97 ? 3.895 -24.5 -7.73 1 98.31 97 HIS A O 1
ATOM 751 N N . GLU A 1 98 ? 2.404 -24.562 -6.051 1 97.81 98 GLU A N 1
ATOM 752 C CA . GLU A 1 98 ? 1.291 -24.594 -6.992 1 97.81 98 GLU A CA 1
ATOM 753 C C . GLU A 1 98 ? 1.356 -23.406 -7.957 1 97.81 98 GLU A C 1
ATOM 755 O O . GLU A 1 98 ? 1.635 -22.281 -7.547 1 97.81 98 GLU A O 1
ATOM 760 N N . TYR A 1 99 ? 1.177 -23.641 -9.289 1 98.12 99 TYR A N 1
ATOM 761 C CA . TYR A 1 99 ? 1.04 -22.672 -10.367 1 98.12 99 TYR A CA 1
ATOM 762 C C . TYR A 1 99 ? 2.35 -21.922 -10.602 1 98.12 99 TYR A C 1
ATOM 764 O O . TYR A 1 99 ? 2.375 -20.906 -11.289 1 98.12 99 TYR A O 1
ATOM 772 N N . ILE A 1 100 ? 3.467 -22.422 -9.977 1 98.25 100 ILE A N 1
ATOM 773 C CA . ILE A 1 100 ? 4.715 -21.656 -10.047 1 98.25 100 ILE A CA 1
ATOM 774 C C . ILE A 1 100 ? 5.121 -21.469 -11.508 1 98.25 100 ILE A C 1
ATOM 776 O O . ILE A 1 100 ? 5.508 -20.375 -11.906 1 98.25 100 ILE A O 1
ATOM 780 N N . ASP A 1 101 ? 5.016 -22.5 -12.352 1 97.69 101 ASP A N 1
ATOM 781 C CA . ASP A 1 101 ? 5.383 -22.391 -13.766 1 97.69 101 ASP A CA 1
ATOM 782 C C . ASP A 1 101 ? 4.465 -21.422 -14.492 1 97.69 101 ASP A C 1
ATOM 784 O O . ASP A 1 101 ? 4.93 -20.594 -15.297 1 97.69 101 ASP A O 1
ATOM 788 N N . GLU A 1 102 ? 3.182 -21.531 -14.242 1 98.38 102 GLU A N 1
ATOM 789 C CA . GLU A 1 102 ? 2.219 -20.609 -14.844 1 98.38 102 GLU A CA 1
ATOM 790 C C . GLU A 1 102 ? 2.508 -19.172 -14.438 1 98.38 102 GLU A C 1
ATOM 792 O O . GLU A 1 102 ? 2.395 -18.25 -15.258 1 98.38 102 GLU A O 1
ATOM 797 N N . ILE A 1 103 ? 2.85 -18.938 -13.195 1 98.38 103 ILE A N 1
ATOM 798 C CA . ILE A 1 103 ? 3.156 -17.609 -12.664 1 98.38 103 ILE A CA 1
ATOM 799 C C . ILE A 1 103 ? 4.363 -17.031 -13.391 1 98.38 103 ILE A C 1
ATOM 801 O O . ILE A 1 103 ? 4.34 -15.867 -13.82 1 98.38 103 ILE A O 1
ATOM 805 N N . PHE A 1 104 ? 5.445 -17.812 -13.617 1 97.88 104 PHE A N 1
ATOM 806 C CA . PHE A 1 104 ? 6.621 -17.344 -14.328 1 97.88 104 PHE A CA 1
ATOM 807 C C . PHE A 1 104 ? 6.301 -17.078 -15.797 1 97.88 104 PHE A C 1
ATOM 809 O O . PHE A 1 104 ? 6.875 -16.172 -16.406 1 97.88 104 PHE A O 1
ATOM 816 N N . GLU A 1 105 ? 5.402 -17.859 -16.344 1 97.5 105 GLU A N 1
ATOM 817 C CA . GLU A 1 105 ? 4.98 -17.656 -17.719 1 97.5 105 GLU A CA 1
ATOM 818 C C . GLU A 1 105 ? 4.227 -16.344 -17.891 1 97.5 105 GLU A C 1
ATOM 820 O O . GLU A 1 105 ? 4.422 -15.633 -18.875 1 97.5 105 GLU A O 1
ATOM 825 N N . LYS A 1 106 ? 3.398 -16.016 -16.969 1 97.31 106 LYS A N 1
ATOM 826 C CA . LYS A 1 106 ? 2.514 -14.867 -17.078 1 97.31 106 LYS A CA 1
ATOM 827 C C . LYS A 1 106 ? 3.213 -13.594 -16.609 1 97.31 106 LYS A C 1
ATOM 829 O O . LYS A 1 106 ? 2.736 -12.484 -16.875 1 97.31 106 LYS A O 1
ATOM 834 N N . ASN A 1 107 ? 4.273 -13.703 -15.852 1 97.38 107 ASN A N 1
ATOM 835 C CA . ASN A 1 107 ? 5.031 -12.57 -15.328 1 97.38 107 ASN A CA 1
ATOM 836 C C . ASN A 1 107 ? 6.488 -12.609 -15.781 1 97.38 107 ASN A C 1
ATOM 838 O O . ASN A 1 107 ? 7.379 -12.938 -15 1 97.38 107 ASN A O 1
ATOM 842 N N . ASP A 1 108 ? 6.762 -12.133 -16.969 1 95.31 108 ASP A N 1
ATOM 843 C CA . ASP A 1 108 ? 8.055 -12.281 -17.641 1 95.31 108 ASP A CA 1
ATOM 844 C C . ASP A 1 108 ? 9.164 -11.602 -16.844 1 95.31 108 ASP A C 1
ATOM 846 O O . ASP A 1 108 ? 10.32 -12.023 -16.891 1 95.31 108 ASP A O 1
ATOM 850 N N . TYR A 1 109 ? 8.812 -10.586 -16.156 1 95.25 109 TYR A N 1
ATOM 851 C CA . TYR A 1 109 ? 9.836 -9.852 -15.422 1 95.25 109 TYR A CA 1
ATOM 852 C C . TYR A 1 109 ? 10.445 -10.719 -14.328 1 95.25 109 TYR A C 1
ATOM 854 O O . TYR A 1 109 ? 11.578 -10.477 -13.891 1 95.25 109 TYR A O 1
ATOM 862 N N . LEU A 1 110 ? 9.758 -11.711 -13.836 1 95.81 110 LEU A N 1
ATOM 863 C CA . LEU A 1 110 ? 10.32 -12.633 -12.867 1 95.81 110 LEU A CA 1
ATOM 864 C C . LEU A 1 110 ? 11.516 -13.383 -13.453 1 95.81 110 LEU A C 1
ATOM 866 O O . LEU A 1 110 ? 12.5 -13.641 -12.758 1 95.81 110 LEU A O 1
ATOM 870 N N . ASN A 1 111 ? 11.406 -13.711 -14.711 1 95.06 111 ASN A N 1
ATOM 871 C CA . ASN A 1 111 ? 12.531 -14.344 -15.398 1 95.06 111 ASN A CA 1
ATOM 872 C C . ASN A 1 111 ? 13.742 -13.414 -15.453 1 95.06 111 ASN A C 1
ATOM 874 O O . ASN A 1 111 ? 14.883 -13.875 -15.414 1 95.06 111 ASN A O 1
ATOM 878 N N . GLU A 1 112 ? 13.453 -12.172 -15.578 1 92.06 112 GLU A N 1
ATOM 879 C CA . GLU A 1 112 ? 14.523 -11.188 -15.594 1 92.06 112 GLU A CA 1
ATOM 880 C C . GLU A 1 112 ? 15.164 -11.039 -14.211 1 92.06 112 GLU A C 1
ATOM 882 O O . GLU A 1 112 ? 16.391 -11.031 -14.086 1 92.06 112 GLU A O 1
ATOM 887 N N . ILE A 1 113 ? 14.352 -10.961 -13.211 1 91.56 113 ILE A N 1
ATOM 888 C CA . ILE A 1 113 ? 14.805 -10.75 -11.844 1 91.56 113 ILE A CA 1
ATOM 889 C C . ILE A 1 113 ? 15.617 -11.953 -11.383 1 91.56 113 ILE A C 1
ATOM 891 O O . ILE A 1 113 ? 16.641 -11.797 -10.703 1 91.56 113 ILE A O 1
ATOM 895 N N . TYR A 1 114 ? 15.188 -13.125 -11.828 1 94.06 114 TYR A N 1
ATOM 896 C CA . TYR A 1 114 ? 15.812 -14.352 -11.344 1 94.06 114 TYR A CA 1
ATOM 897 C C . TYR A 1 114 ? 16.641 -15.016 -12.445 1 94.06 114 TYR A C 1
ATOM 899 O O . TYR A 1 114 ? 16.828 -16.234 -12.43 1 94.06 114 TYR A O 1
ATOM 907 N N . ALA A 1 115 ? 17.094 -14.258 -13.344 1 92.62 115 ALA A N 1
ATOM 908 C CA . ALA A 1 115 ? 17.766 -14.727 -14.547 1 92.62 115 ALA A CA 1
ATOM 909 C C . ALA A 1 115 ? 18.984 -15.57 -14.195 1 92.62 115 ALA A C 1
ATOM 911 O O . ALA A 1 115 ? 19.328 -16.5 -14.922 1 92.62 115 ALA A O 1
ATOM 912 N N . ASP A 1 116 ? 19.656 -15.25 -13.094 1 94.06 116 ASP A N 1
ATOM 913 C CA . ASP A 1 116 ? 20.891 -15.938 -12.727 1 94.06 116 ASP A CA 1
ATOM 914 C C . ASP A 1 116 ? 20.609 -17.375 -12.305 1 94.06 116 ASP A C 1
ATOM 916 O O . ASP A 1 116 ? 21.484 -18.25 -12.438 1 94.06 116 ASP A O 1
ATOM 920 N N . ASP A 1 117 ? 19.422 -17.641 -11.766 1 96 117 ASP A N 1
ATOM 921 C CA . ASP A 1 117 ? 19.094 -18.984 -11.281 1 96 117 ASP A CA 1
ATOM 922 C C . ASP A 1 117 ? 17.578 -19.172 -11.188 1 96 117 ASP A C 1
ATOM 924 O O . ASP A 1 117 ? 17.031 -19.281 -10.094 1 96 117 ASP A O 1
ATOM 928 N N . ILE A 1 118 ? 16.984 -19.438 -12.266 1 95.56 118 ILE A N 1
ATOM 929 C CA . ILE A 1 118 ? 15.531 -19.516 -12.352 1 95.56 118 ILE A CA 1
ATOM 930 C C . ILE A 1 118 ? 15.047 -20.75 -11.594 1 95.56 118 ILE A C 1
ATOM 932 O O . ILE A 1 118 ? 14.102 -20.672 -10.812 1 95.56 118 ILE A O 1
ATOM 936 N N . GLU A 1 119 ? 15.719 -21.797 -11.805 1 95.62 119 GLU A N 1
ATOM 937 C CA . GLU A 1 119 ? 15.297 -23.047 -11.156 1 95.62 119 GLU A CA 1
ATOM 938 C C . GLU A 1 119 ? 15.453 -22.953 -9.641 1 95.62 119 GLU A C 1
ATOM 940 O O . GLU A 1 119 ? 14.586 -23.406 -8.898 1 95.62 119 GLU A O 1
ATOM 945 N N . GLY A 1 120 ? 16.531 -22.375 -9.227 1 96.31 120 GLY A N 1
ATOM 946 C CA . GLY A 1 120 ? 16.703 -22.125 -7.805 1 96.31 120 GLY A CA 1
ATOM 947 C C . GLY A 1 120 ? 15.648 -21.203 -7.219 1 96.31 120 GLY A C 1
ATOM 948 O O . GLY A 1 120 ? 15.172 -21.438 -6.105 1 96.31 120 GLY A O 1
ATOM 949 N N . ALA A 1 121 ? 15.328 -20.203 -7.957 1 95.56 121 ALA A N 1
ATOM 950 C CA . ALA A 1 121 ? 14.281 -19.281 -7.531 1 95.56 121 ALA A CA 1
ATOM 951 C C . ALA A 1 121 ? 12.953 -20 -7.367 1 95.56 121 ALA A C 1
ATOM 953 O O . ALA A 1 121 ? 12.273 -19.844 -6.348 1 95.56 121 ALA A O 1
ATOM 954 N N . LYS A 1 122 ? 12.602 -20.812 -8.312 1 96.44 122 LYS A N 1
ATOM 955 C CA . LYS A 1 122 ? 11.336 -21.547 -8.266 1 96.44 122 LYS A CA 1
ATOM 956 C C . LYS A 1 122 ? 11.281 -22.484 -7.059 1 96.44 122 LYS A C 1
ATOM 958 O O . LYS A 1 122 ? 10.219 -22.719 -6.488 1 96.44 122 LYS A O 1
ATOM 963 N N . GLU A 1 123 ? 12.398 -22.953 -6.707 1 96.38 123 GLU A N 1
ATOM 964 C CA . GLU A 1 123 ? 12.469 -23.844 -5.543 1 96.38 123 GLU A CA 1
ATOM 965 C C . GLU A 1 123 ? 12.32 -23.047 -4.246 1 96.38 123 GLU A C 1
ATOM 967 O O . GLU A 1 123 ? 11.719 -23.531 -3.283 1 96.38 123 GLU A O 1
ATOM 972 N N . ASP A 1 124 ? 12.828 -21.953 -4.242 1 97.56 124 ASP A N 1
ATOM 973 C CA . ASP A 1 124 ? 12.836 -21.141 -3.027 1 97.56 124 ASP A CA 1
ATOM 974 C C . ASP A 1 124 ? 11.492 -20.453 -2.824 1 97.56 124 ASP A C 1
ATOM 976 O O . ASP A 1 124 ? 11.008 -20.328 -1.695 1 97.56 124 ASP A O 1
ATOM 980 N N . LEU A 1 125 ? 10.945 -19.969 -3.924 1 98.12 125 LEU A N 1
ATOM 981 C CA . LEU A 1 125 ? 9.711 -19.188 -3.842 1 98.12 125 LEU A CA 1
ATOM 982 C C . LEU A 1 125 ? 8.547 -20.062 -3.381 1 98.12 125 LEU A C 1
ATOM 984 O O . LEU A 1 125 ? 8.484 -21.234 -3.707 1 98.12 125 LEU A O 1
ATOM 988 N N . ARG A 1 126 ? 7.711 -19.453 -2.57 1 98.56 126 ARG A N 1
ATOM 989 C CA . ARG A 1 126 ? 6.441 -20.031 -2.15 1 98.56 126 ARG A CA 1
ATOM 990 C C . ARG A 1 126 ? 5.266 -19.234 -2.709 1 98.56 126 ARG A C 1
ATOM 992 O O . ARG A 1 126 ? 5.285 -18 -2.715 1 98.56 126 ARG A O 1
ATOM 999 N N . VAL A 1 127 ? 4.293 -20 -3.17 1 98.75 127 VAL A N 1
ATOM 1000 C CA . VAL A 1 127 ? 3.066 -19.391 -3.676 1 98.75 127 VAL A CA 1
ATOM 1001 C C . VAL A 1 127 ? 2.041 -19.281 -2.549 1 98.75 127 VAL A C 1
ATOM 1003 O O . VAL A 1 127 ? 1.785 -20.266 -1.841 1 98.75 127 VAL A O 1
ATOM 1006 N N . LEU A 1 128 ? 1.501 -18.141 -2.355 1 98.88 128 LEU A N 1
ATOM 1007 C CA . LEU A 1 128 ? 0.47 -17.891 -1.352 1 98.88 128 LEU A CA 1
ATOM 1008 C C . LEU A 1 128 ? -0.858 -17.531 -2.012 1 98.88 128 LEU A C 1
ATOM 1010 O O . LEU A 1 128 ? -0.908 -16.672 -2.883 1 98.88 128 LEU A O 1
ATOM 1014 N N . GLU A 1 129 ? -1.877 -18.234 -1.599 1 98.94 129 GLU A N 1
ATOM 1015 C CA . GLU A 1 129 ? -3.229 -18.047 -2.121 1 98.94 129 GLU A CA 1
ATOM 1016 C C . GLU A 1 129 ? -4.062 -17.156 -1.203 1 98.94 129 GLU A C 1
ATOM 1018 O O . GLU A 1 129 ? -4.129 -17.391 0.004 1 98.94 129 GLU A O 1
ATOM 1023 N N . ILE A 1 130 ? -4.672 -16.188 -1.761 1 98.94 130 ILE A N 1
ATOM 1024 C CA . ILE A 1 130 ? -5.543 -15.273 -1.027 1 98.94 130 ILE A CA 1
ATOM 1025 C C . ILE A 1 130 ? -6.996 -15.531 -1.406 1 98.94 130 ILE A C 1
ATOM 1027 O O . ILE A 1 130 ? -7.344 -15.547 -2.59 1 98.94 130 ILE A O 1
ATOM 1031 N N . THR A 1 131 ? -7.777 -15.75 -0.46 1 98.94 131 THR A N 1
ATOM 1032 C CA . THR A 1 131 ? -9.219 -15.852 -0.63 1 98.94 131 THR A CA 1
ATOM 1033 C C . THR A 1 131 ? -9.906 -14.555 -0.218 1 98.94 131 THR A C 1
ATOM 1035 O O . THR A 1 131 ? -10.023 -14.258 0.973 1 98.94 131 THR A O 1
ATOM 1038 N N . PRO A 1 132 ? -10.383 -13.812 -1.212 1 98.88 132 PRO A N 1
ATOM 1039 C CA . PRO A 1 132 ? -11.078 -12.57 -0.864 1 98.88 132 PRO A CA 1
ATOM 1040 C C . PRO A 1 132 ? -12.422 -12.82 -0.189 1 98.88 132 PRO A C 1
ATOM 1042 O O . PRO A 1 132 ? -13.156 -13.734 -0.581 1 98.88 132 PRO A O 1
ATOM 1045 N N . LYS A 1 133 ? -12.719 -12.078 0.813 1 98.75 133 LYS A N 1
ATOM 1046 C CA . LYS A 1 133 ? -14.023 -12.125 1.465 1 98.75 133 LYS A CA 1
ATOM 1047 C C . LYS A 1 133 ? -14.867 -10.906 1.104 1 98.75 133 LYS A C 1
ATOM 1049 O O . LYS A 1 133 ? -16.031 -11.039 0.745 1 98.75 133 LYS A O 1
ATOM 1054 N N . GLU A 1 134 ? -14.336 -9.758 1.257 1 98.81 134 GLU A N 1
ATOM 1055 C CA . GLU A 1 134 ? -14.969 -8.5 0.888 1 98.81 134 GLU A CA 1
ATOM 1056 C C . GLU A 1 134 ? -13.945 -7.488 0.381 1 98.81 134 GLU A C 1
ATOM 1058 O O . GLU A 1 134 ? -12.75 -7.625 0.646 1 98.81 134 GLU A O 1
ATOM 1063 N N . ALA A 1 135 ? -14.43 -6.535 -0.379 1 98.81 135 ALA A N 1
ATOM 1064 C CA . ALA A 1 135 ? -13.555 -5.484 -0.884 1 98.81 135 ALA A CA 1
ATOM 1065 C C . ALA A 1 135 ? -14.289 -4.152 -0.989 1 98.81 135 ALA A C 1
ATOM 1067 O O . ALA A 1 135 ? -15.516 -4.129 -1.139 1 98.81 135 ALA A O 1
ATOM 1068 N N . ALA A 1 136 ? -13.609 -3.15 -0.794 1 98.69 136 ALA A N 1
ATOM 1069 C CA . ALA A 1 136 ? -14.086 -1.793 -1.059 1 98.69 136 ALA A CA 1
ATOM 1070 C C . ALA A 1 136 ? -13.219 -1.105 -2.111 1 98.69 136 ALA A C 1
ATOM 1072 O O . ALA A 1 136 ? -12 -1.279 -2.129 1 98.69 136 ALA A O 1
ATOM 1073 N N . TYR A 1 137 ? -13.867 -0.398 -2.982 1 98.56 137 TYR A N 1
ATOM 1074 C CA . TYR A 1 137 ? -13.234 0.33 -4.078 1 98.56 137 TYR A CA 1
ATOM 1075 C C . TYR A 1 137 ? -13.617 1.805 -4.043 1 98.56 137 TYR A C 1
ATOM 1077 O O . TYR A 1 137 ? -14.773 2.15 -3.775 1 98.56 137 TYR A O 1
ATOM 1085 N N . LEU A 1 138 ? -12.672 2.654 -4.191 1 97.62 138 LEU A N 1
ATOM 1086 C CA . LEU A 1 138 ? -12.852 4.102 -4.258 1 97.62 138 LEU A CA 1
ATOM 1087 C C . LEU A 1 138 ? -12.133 4.684 -5.469 1 97.62 138 LEU A C 1
ATOM 1089 O O . LEU A 1 138 ? -10.984 4.344 -5.738 1 97.62 138 LEU A O 1
ATOM 1093 N N . ASP A 1 139 ? -12.828 5.582 -6.266 1 97.19 139 ASP A N 1
ATOM 1094 C CA . ASP A 1 139 ? -12.281 6.188 -7.473 1 97.19 139 ASP A CA 1
ATOM 1095 C C . ASP A 1 139 ? -12.492 7.699 -7.48 1 97.19 139 ASP A C 1
ATOM 1097 O O . ASP A 1 139 ? -13.617 8.172 -7.684 1 97.19 139 ASP A O 1
ATOM 1101 N N . HIS A 1 140 ? -11.445 8.453 -7.293 1 94.88 140 HIS A N 1
ATOM 1102 C CA . HIS A 1 140 ? -11.5 9.914 -7.254 1 94.88 140 HIS A CA 1
ATOM 1103 C C . HIS A 1 140 ? -11.539 10.5 -8.664 1 94.88 140 HIS A C 1
ATOM 1105 O O . HIS A 1 140 ? -11.797 11.688 -8.836 1 94.88 140 HIS A O 1
ATOM 1111 N N . ARG A 1 141 ? -11.32 9.641 -9.695 1 94.19 141 ARG A N 1
ATOM 1112 C CA . ARG A 1 141 ? -11.234 10.109 -11.07 1 94.19 141 ARG A CA 1
ATOM 1113 C C . ARG A 1 141 ? -12.617 10.445 -11.625 1 94.19 141 ARG A C 1
ATOM 1115 O O . ARG A 1 141 ? -12.734 11.133 -12.641 1 94.19 141 ARG A O 1
ATOM 1122 N N . THR A 1 142 ? -13.602 9.984 -10.938 1 92.56 142 THR A N 1
ATOM 1123 C CA . THR A 1 142 ? -14.961 10.227 -11.391 1 92.56 142 THR A CA 1
ATOM 1124 C C . THR A 1 142 ? -15.625 11.32 -10.562 1 92.56 142 THR A C 1
ATOM 1126 O O . THR A 1 142 ? -15.188 11.617 -9.445 1 92.56 142 THR A O 1
ATOM 1129 N N . HIS A 1 143 ? -16.688 11.922 -11.195 1 89.62 143 HIS A N 1
ATOM 1130 C CA . HIS A 1 143 ? -17.469 12.953 -10.516 1 89.62 143 HIS A CA 1
ATOM 1131 C C . HIS A 1 143 ? -18.953 12.648 -10.578 1 89.62 143 HIS A C 1
ATOM 1133 O O . HIS A 1 143 ? -19.547 12.609 -11.664 1 89.62 143 HIS A O 1
ATOM 1139 N N . PRO A 1 144 ? -19.609 12.391 -9.477 1 90.88 144 PRO A N 1
ATOM 1140 C CA . PRO A 1 144 ? -19.062 12.344 -8.117 1 90.88 144 PRO A CA 1
ATOM 1141 C C . PRO A 1 144 ? -18.109 11.172 -7.906 1 90.88 144 PRO A C 1
ATOM 1143 O O . PRO A 1 144 ? -18.094 10.234 -8.711 1 90.88 144 PRO A O 1
ATOM 1146 N N . ILE A 1 145 ? -17.312 11.281 -6.828 1 93.38 145 ILE A N 1
ATOM 1147 C CA . ILE A 1 145 ? -16.422 10.188 -6.457 1 93.38 145 ILE A CA 1
ATOM 1148 C C . ILE A 1 145 ? -17.188 8.875 -6.402 1 93.38 145 ILE A C 1
ATOM 1150 O O . ILE A 1 145 ? -18.312 8.828 -5.879 1 93.38 145 ILE A O 1
ATOM 1154 N N . PHE A 1 146 ? -16.625 7.887 -7 1 97.06 146 PHE A N 1
ATOM 1155 C CA . PHE A 1 146 ? -17.297 6.594 -7.066 1 97.06 146 PHE A CA 1
ATOM 1156 C C . PHE A 1 146 ? -16.766 5.652 -5.992 1 97.06 146 PHE A C 1
ATOM 1158 O O . PHE A 1 146 ? -15.562 5.562 -5.785 1 97.06 146 PHE A O 1
ATOM 1165 N N . THR A 1 147 ? -17.625 4.98 -5.246 1 97.44 147 THR A N 1
ATOM 1166 C CA . THR A 1 147 ? -17.281 3.936 -4.293 1 97.44 147 THR A CA 1
ATOM 1167 C C . THR A 1 147 ? -18.125 2.689 -4.52 1 97.44 147 THR A C 1
ATOM 1169 O O . THR A 1 147 ? -19.266 2.785 -4.973 1 97.44 147 THR A O 1
ATOM 1172 N N . ARG A 1 148 ? -17.547 1.591 -4.207 1 98.19 148 ARG A N 1
ATOM 1173 C CA . ARG A 1 148 ? -18.281 0.333 -4.332 1 98.19 148 ARG A CA 1
ATOM 1174 C C . ARG A 1 148 ? -17.703 -0.728 -3.398 1 98.19 148 ARG A C 1
ATOM 1176 O O . ARG A 1 148 ? -16.484 -0.792 -3.193 1 98.19 148 ARG A O 1
ATOM 1183 N N . LYS A 1 149 ? -18.625 -1.581 -2.953 1 98.31 149 LYS A N 1
ATOM 1184 C CA . LYS A 1 149 ? -18.234 -2.744 -2.162 1 98.31 149 LYS A CA 1
ATOM 1185 C C . LYS A 1 149 ? -18.422 -4.035 -2.951 1 98.31 149 LYS A C 1
ATOM 1187 O O . LYS A 1 149 ? -19.328 -4.133 -3.783 1 98.31 149 LYS A O 1
ATOM 1192 N N . PHE A 1 150 ? -17.578 -4.93 -2.76 1 98.56 150 PHE A N 1
ATOM 1193 C CA . PHE A 1 150 ? -17.688 -6.277 -3.307 1 98.56 150 PHE A CA 1
ATOM 1194 C C . PHE A 1 150 ? -17.766 -7.312 -2.189 1 98.56 150 PHE A C 1
ATOM 1196 O O . PHE A 1 150 ? -17.078 -7.188 -1.174 1 98.56 150 PHE A O 1
ATOM 1203 N N . GLU A 1 151 ? -18.594 -8.297 -2.361 1 98.25 151 GLU A N 1
ATOM 1204 C CA . GLU A 1 151 ? -18.672 -9.453 -1.478 1 98.25 151 GLU A CA 1
ATOM 1205 C C . GLU A 1 151 ? -18.406 -10.75 -2.242 1 98.25 151 GLU A C 1
ATOM 1207 O O . GLU A 1 151 ? -18.984 -10.977 -3.307 1 98.25 151 GLU A O 1
ATOM 1212 N N . PHE A 1 152 ? -17.594 -11.523 -1.656 1 98 152 PHE A N 1
ATOM 1213 C CA . PHE A 1 152 ? -17.203 -12.734 -2.369 1 98 152 PHE A CA 1
ATOM 1214 C C . PHE A 1 152 ? -17.797 -13.969 -1.701 1 98 152 PHE A C 1
ATOM 1216 O O . PHE A 1 152 ? -17.938 -14.008 -0.477 1 98 152 PHE A O 1
ATOM 1223 N N . MET B 1 1 ? 6.664 10 -13.516 1 79.75 1 MET B N 1
ATOM 1224 C CA . MET B 1 1 ? 7.875 9.328 -13.047 1 79.75 1 MET B CA 1
ATOM 1225 C C . MET B 1 1 ? 8.445 10.031 -11.82 1 79.75 1 MET B C 1
ATOM 1227 O O . MET B 1 1 ? 8.398 11.258 -11.727 1 79.75 1 MET B O 1
ATOM 1231 N N . VAL B 1 2 ? 8.844 9.195 -10.781 1 92.81 2 VAL B N 1
ATOM 1232 C CA . VAL B 1 2 ? 9.367 9.766 -9.547 1 92.81 2 VAL B CA 1
ATOM 1233 C C . VAL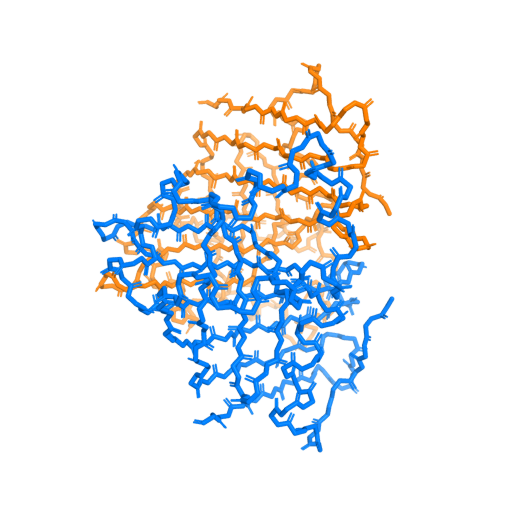 B 1 2 ? 10.891 9.742 -9.578 1 92.81 2 VAL B C 1
ATOM 1235 O O . VAL B 1 2 ? 11.492 9.07 -10.422 1 92.81 2 VAL B O 1
ATOM 1238 N N . SER B 1 3 ? 11.547 10.531 -8.727 1 95.25 3 SER B N 1
ATOM 1239 C CA . SER B 1 3 ? 13 10.672 -8.664 1 95.25 3 SER B CA 1
ATOM 1240 C C . SER B 1 3 ? 13.672 9.336 -8.367 1 95.25 3 SER B C 1
ATOM 1242 O O . SER B 1 3 ? 13.07 8.453 -7.754 1 95.25 3 SER B O 1
ATOM 1244 N N . ILE B 1 4 ? 14.914 9.242 -8.828 1 96.38 4 ILE B N 1
ATOM 1245 C CA . ILE B 1 4 ? 15.773 8.117 -8.477 1 96.38 4 ILE B CA 1
ATOM 1246 C C . ILE B 1 4 ? 16.641 8.477 -7.273 1 96.38 4 ILE B C 1
ATOM 1248 O O . ILE B 1 4 ? 17.391 9.461 -7.316 1 96.38 4 ILE B O 1
ATOM 1252 N N . LEU B 1 5 ? 16.5 7.762 -6.191 1 97.62 5 LEU B N 1
ATOM 1253 C CA . LEU B 1 5 ? 17.312 8 -4.996 1 97.62 5 LEU B CA 1
ATOM 1254 C C . LEU B 1 5 ? 18.641 7.25 -5.074 1 97.62 5 LEU B C 1
ATOM 1256 O O . LEU B 1 5 ? 18.766 6.301 -5.848 1 97.62 5 LEU B O 1
ATOM 1260 N N . ASN B 1 6 ? 19.594 7.699 -4.309 1 97.25 6 ASN B N 1
ATOM 1261 C CA . ASN B 1 6 ? 20.906 7.066 -4.305 1 97.25 6 ASN B CA 1
ATOM 1262 C C . ASN B 1 6 ? 21.562 7.148 -2.928 1 97.25 6 ASN B C 1
ATOM 1264 O O . ASN B 1 6 ? 20.922 7.52 -1.947 1 97.25 6 ASN B O 1
ATOM 1268 N N . ASN B 1 7 ? 22.812 6.742 -2.881 1 97.5 7 ASN B N 1
ATOM 1269 C CA . ASN B 1 7 ? 23.516 6.613 -1.602 1 97.5 7 ASN B CA 1
ATOM 1270 C C . ASN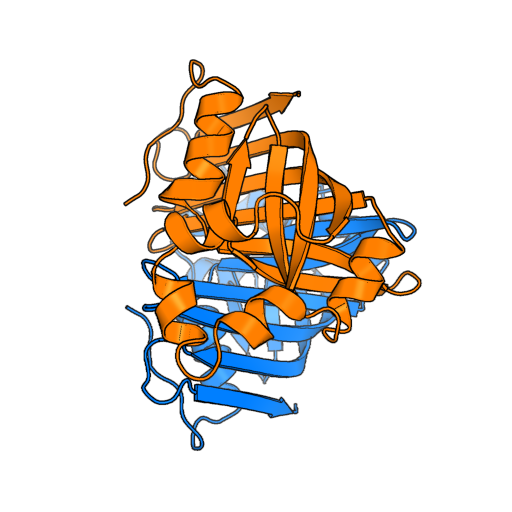 B 1 7 ? 23.734 7.973 -0.944 1 97.5 7 ASN B C 1
ATOM 1272 O O . ASN B 1 7 ? 24.047 8.047 0.245 1 97.5 7 ASN B O 1
ATOM 1276 N N . GLN B 1 8 ? 23.531 9.031 -1.646 1 97.88 8 GLN B N 1
ATOM 1277 C CA . GLN B 1 8 ? 23.75 10.367 -1.102 1 97.88 8 GLN B CA 1
ATOM 1278 C C . GLN B 1 8 ? 22.438 10.984 -0.623 1 97.88 8 GLN B C 1
ATOM 1280 O O . GLN B 1 8 ? 22.438 12.055 -0.011 1 97.88 8 GLN B O 1
ATOM 1285 N N . THR B 1 9 ? 21.422 10.328 -0.914 1 98.25 9 THR B N 1
ATOM 1286 C CA . THR B 1 9 ? 20.125 10.836 -0.506 1 98.25 9 THR B CA 1
ATOM 1287 C C . THR B 1 9 ? 20.031 10.93 1.014 1 98.25 9 THR B C 1
ATOM 1289 O O . THR B 1 9 ? 20.234 9.938 1.714 1 98.25 9 THR B O 1
ATOM 1292 N N . SER B 1 10 ? 19.719 12.094 1.528 1 98.38 10 SER B N 1
ATOM 1293 C CA . SER B 1 10 ? 19.578 12.273 2.971 1 98.38 10 SER B CA 1
ATOM 1294 C C . SER B 1 10 ? 18.234 11.75 3.469 1 98.38 10 SER B C 1
ATOM 1296 O O . SER B 1 10 ? 17.328 11.508 2.674 1 98.38 10 SER B O 1
ATOM 1298 N N . ASN B 1 11 ? 18.109 11.633 4.836 1 98.56 11 ASN B N 1
ATOM 1299 C CA . ASN B 1 11 ? 16.844 11.258 5.434 1 98.56 11 ASN B CA 1
ATOM 1300 C C . ASN B 1 11 ? 15.727 12.234 5.062 1 98.56 11 ASN B C 1
ATOM 1302 O O . ASN B 1 11 ? 14.617 11.82 4.73 1 98.56 11 ASN B O 1
ATOM 1306 N N . GLU B 1 12 ? 16.062 13.492 5.07 1 98.5 12 GLU B N 1
ATOM 1307 C CA . GLU B 1 12 ? 15.078 14.516 4.75 1 98.5 12 GLU B CA 1
ATOM 1308 C C . GLU B 1 12 ? 14.656 14.438 3.287 1 98.5 12 GLU B C 1
ATOM 1310 O O . GLU B 1 12 ? 13.477 14.57 2.967 1 98.5 12 GLU B O 1
ATOM 1315 N N . GLU B 1 13 ? 15.578 14.266 2.418 1 98.5 13 GLU B N 1
ATOM 1316 C CA . GLU B 1 13 ? 15.266 14.117 0.999 1 98.5 13 GLU B CA 1
ATOM 1317 C C . GLU B 1 13 ? 14.383 12.898 0.752 1 98.5 13 GLU B C 1
ATOM 1319 O O . GLU B 1 13 ? 13.5 12.922 -0.107 1 98.5 13 GLU B O 1
ATOM 1324 N N . PHE B 1 14 ? 14.664 11.82 1.459 1 98.81 14 PHE B N 1
ATOM 1325 C CA . PHE B 1 14 ? 13.844 10.617 1.356 1 98.81 14 PHE B CA 1
ATOM 1326 C C . PHE B 1 14 ? 12.414 10.898 1.8 1 98.81 14 PHE B C 1
ATOM 1328 O O . PHE B 1 14 ? 11.461 10.484 1.14 1 98.81 14 PHE B O 1
ATOM 1335 N N . LEU B 1 15 ? 12.25 11.625 2.916 1 98.88 15 LEU B N 1
ATOM 1336 C CA . LEU B 1 15 ? 10.922 11.945 3.412 1 98.88 15 LEU B CA 1
ATOM 1337 C C . LEU B 1 15 ? 10.188 12.867 2.443 1 98.88 15 LEU B C 1
ATOM 1339 O O . LEU B 1 15 ? 8.969 12.766 2.289 1 98.88 15 LEU B O 1
ATOM 1343 N N . GLU B 1 16 ? 10.906 13.773 1.806 1 98.56 16 GLU B N 1
ATOM 1344 C CA . GLU B 1 16 ? 10.328 14.625 0.771 1 98.56 16 GLU B CA 1
ATOM 1345 C C . GLU B 1 16 ? 9.867 13.797 -0.426 1 98.56 16 GLU B C 1
ATOM 1347 O O . GLU B 1 16 ? 8.789 14.047 -0.98 1 98.56 16 GLU B O 1
ATOM 1352 N N . PHE B 1 17 ? 10.711 12.906 -0.831 1 98.56 17 PHE B N 1
ATOM 1353 C CA . PHE B 1 17 ? 10.367 11.984 -1.905 1 98.56 17 PHE B CA 1
ATOM 1354 C C . PHE B 1 17 ? 9.086 11.227 -1.581 1 98.56 17 PHE B C 1
ATOM 1356 O O . PHE B 1 17 ? 8.164 11.18 -2.398 1 98.56 17 PHE B O 1
ATOM 1363 N N . ALA B 1 18 ? 8.969 10.672 -0.335 1 98.56 18 ALA B N 1
ATOM 1364 C CA . ALA B 1 18 ? 7.801 9.906 0.1 1 98.56 18 ALA B CA 1
ATOM 1365 C C . ALA B 1 18 ? 6.543 10.766 0.085 1 98.56 18 ALA B C 1
ATOM 1367 O O . ALA B 1 18 ? 5.488 10.328 -0.385 1 98.56 18 ALA B O 1
ATOM 1368 N N . THR B 1 19 ? 6.656 12 0.552 1 98.38 19 THR B N 1
ATOM 1369 C CA . THR B 1 19 ? 5.5 12.867 0.753 1 98.38 19 THR B CA 1
ATOM 1370 C C . THR B 1 19 ? 5.082 13.523 -0.559 1 98.38 19 THR B C 1
ATOM 1372 O O . THR B 1 19 ? 3.893 13.57 -0.886 1 98.38 19 THR B O 1
ATOM 1375 N N . ASN B 1 20 ? 6.086 13.945 -1.352 1 97.19 20 ASN B N 1
ATOM 1376 C CA . ASN B 1 20 ? 5.77 14.828 -2.471 1 97.19 20 ASN B CA 1
ATOM 1377 C C . ASN B 1 20 ? 5.68 14.055 -3.783 1 97.19 20 ASN B C 1
ATOM 1379 O O . ASN B 1 20 ? 4.965 14.469 -4.699 1 97.19 20 ASN B O 1
ATOM 1383 N N . GLU B 1 21 ? 6.434 13.055 -3.863 1 97.12 21 GLU B N 1
ATOM 1384 C CA . GLU B 1 21 ? 6.473 12.352 -5.145 1 97.12 21 GLU B CA 1
ATOM 1385 C C . GLU B 1 21 ? 5.621 11.086 -5.109 1 97.12 21 GLU B C 1
ATOM 1387 O O . GLU B 1 21 ? 4.906 10.789 -6.062 1 97.12 21 GLU B O 1
ATOM 1392 N N . VAL B 1 22 ? 5.711 10.328 -4.012 1 96.69 22 VAL B N 1
ATOM 1393 C CA . VAL B 1 22 ? 4.883 9.125 -3.889 1 96.69 22 VAL B CA 1
ATOM 1394 C C . VAL B 1 22 ? 3.498 9.508 -3.371 1 96.69 22 VAL B C 1
ATOM 1396 O O . VAL B 1 22 ? 2.486 9.234 -4.02 1 96.69 22 VAL B O 1
ATOM 1399 N N . HIS B 1 23 ? 3.475 10.156 -2.213 1 97.5 23 HIS B N 1
ATOM 1400 C CA . HIS B 1 23 ? 2.307 10.836 -1.667 1 97.5 23 HIS B CA 1
ATOM 1401 C C . HIS B 1 23 ? 1.286 9.836 -1.133 1 97.5 23 HIS B C 1
ATOM 1403 O O . HIS B 1 23 ? 0.966 9.844 0.058 1 97.5 23 HIS B O 1
ATOM 1409 N N . ASN B 1 24 ? 0.73 8.891 -2.018 1 96.88 24 ASN B N 1
ATOM 1410 C CA . ASN B 1 24 ? -0.156 7.832 -1.548 1 96.88 24 ASN B CA 1
ATOM 1411 C C . ASN B 1 24 ? 0.627 6.68 -0.925 1 96.88 24 ASN B C 1
ATOM 1413 O O . ASN B 1 24 ? 1.587 6.188 -1.518 1 96.88 24 ASN B O 1
ATOM 1417 N N . VAL B 1 25 ? 0.229 6.266 0.228 1 98.38 25 VAL B N 1
ATOM 1418 C CA . VAL B 1 25 ? 0.9 5.176 0.932 1 98.38 25 VAL B CA 1
ATOM 1419 C C . VAL B 1 25 ? -0.135 4.293 1.624 1 98.38 25 VAL B C 1
ATOM 1421 O O . VAL B 1 25 ? -1.289 4.695 1.792 1 98.38 25 VAL B O 1
ATOM 1424 N N . ASP B 1 26 ? 0.24 3.117 1.931 1 98.81 26 ASP B N 1
ATOM 1425 C CA . ASP B 1 26 ? -0.545 2.27 2.822 1 98.81 26 ASP B CA 1
ATOM 1426 C C . ASP B 1 26 ? -0.013 2.336 4.254 1 98.81 26 ASP B C 1
ATOM 1428 O O . ASP B 1 26 ? 1.193 2.219 4.477 1 98.81 26 ASP B O 1
ATOM 1432 N N . VAL B 1 27 ? -0.862 2.578 5.168 1 98.88 27 VAL B N 1
ATOM 1433 C CA . VAL B 1 27 ? -0.511 2.562 6.582 1 98.88 27 VAL B CA 1
ATOM 1434 C C . VAL B 1 27 ? -1.089 1.313 7.242 1 98.88 27 VAL B C 1
ATOM 1436 O O . VAL B 1 27 ? -2.299 1.08 7.195 1 98.88 27 VAL B O 1
ATOM 1439 N N . ALA B 1 28 ? -0.222 0.541 7.824 1 98.88 28 ALA B N 1
ATOM 1440 C CA . ALA B 1 28 ? -0.639 -0.697 8.477 1 98.88 28 ALA B CA 1
ATOM 1441 C C . ALA B 1 28 ? -0.472 -0.602 9.992 1 98.88 28 ALA B C 1
ATOM 1443 O O . ALA B 1 28 ? 0.538 -0.088 10.477 1 98.88 28 ALA B O 1
ATOM 1444 N N . THR B 1 29 ? -1.429 -1 10.703 1 98.75 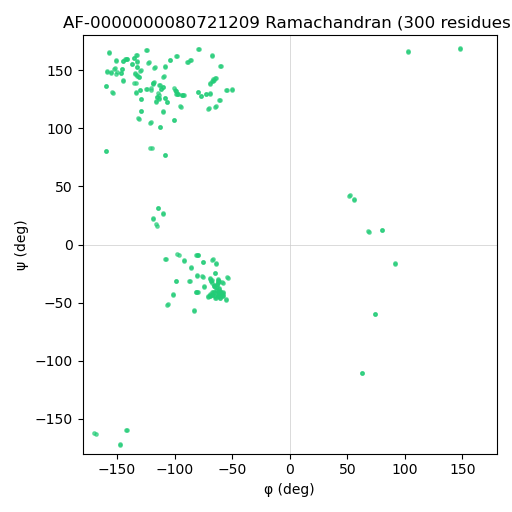29 THR B N 1
ATOM 1445 C CA . THR B 1 29 ? -1.483 -1.142 12.148 1 98.75 29 THR B CA 1
ATOM 1446 C C . THR B 1 29 ? -2.271 -2.389 12.547 1 98.75 29 THR B C 1
ATOM 1448 O O . THR B 1 29 ? -2.27 -3.385 11.82 1 98.75 29 THR B O 1
ATOM 1451 N N . THR B 1 30 ? -2.777 -2.48 13.797 1 98.38 30 THR B N 1
ATOM 1452 C CA . THR B 1 30 ? -3.539 -3.664 14.188 1 98.38 30 THR B CA 1
ATOM 1453 C C . THR B 1 30 ? -4.816 -3.268 14.922 1 98.38 30 THR B C 1
ATOM 1455 O O . THR B 1 30 ? -4.898 -2.174 15.484 1 98.38 30 THR B O 1
ATOM 1458 N N . HIS B 1 31 ? -5.773 -4.027 14.727 1 97 31 HIS B N 1
ATOM 1459 C CA . HIS B 1 31 ? -7.023 -3.99 15.484 1 97 31 HIS B CA 1
ATOM 1460 C C . HIS B 1 31 ? -7.188 -5.238 16.344 1 97 31 HIS B C 1
ATOM 1462 O O . HIS B 1 31 ? -7.605 -6.289 15.844 1 97 31 HIS B O 1
ATOM 1468 N N . HIS B 1 32 ? -6.918 -5.16 17.656 1 94.31 32 HIS B N 1
ATOM 1469 C CA . HIS B 1 32 ? -7.008 -6.285 18.578 1 94.31 32 HIS B CA 1
ATOM 1470 C C . HIS B 1 32 ? -6.227 -7.488 18.062 1 94.31 32 HIS B C 1
ATOM 1472 O O . HIS B 1 32 ? -6.75 -8.602 18.016 1 94.31 32 HIS B O 1
ATOM 1478 N N . GLY B 1 33 ? -5.09 -7.223 17.547 1 93.62 33 GLY B N 1
ATOM 1479 C CA . GLY B 1 33 ? -4.188 -8.281 17.125 1 93.62 33 GLY B CA 1
ATOM 1480 C C . GLY B 1 33 ? -4.367 -8.672 15.672 1 93.62 33 GLY B C 1
ATOM 1481 O O . GLY B 1 33 ? -3.531 -9.383 15.109 1 93.62 33 GLY B O 1
ATOM 1482 N N . ALA B 1 34 ? -5.461 -8.297 15.047 1 96.88 34 ALA B N 1
ATOM 1483 C CA . ALA B 1 34 ? -5.691 -8.539 13.625 1 96.88 34 ALA B CA 1
ATOM 1484 C C . ALA B 1 34 ? -5.152 -7.387 12.781 1 96.88 34 ALA B C 1
ATOM 1486 O O . ALA B 1 34 ? -4.973 -6.273 13.281 1 96.88 34 ALA B O 1
ATOM 1487 N N . PRO B 1 35 ? -4.875 -7.668 11.547 1 98.44 35 PRO B N 1
ATOM 1488 C CA . PRO B 1 35 ? -4.344 -6.586 10.719 1 98.44 35 PRO B CA 1
ATOM 1489 C C . PRO B 1 35 ? -5.371 -5.48 10.461 1 98.44 35 PRO B C 1
ATOM 1491 O O . PRO B 1 35 ? -6.562 -5.766 10.312 1 98.44 35 PRO B O 1
ATOM 1494 N N . SER B 1 36 ? -4.961 -4.277 10.469 1 98.62 36 SER B N 1
ATOM 1495 C CA . SER B 1 36 ? -5.684 -3.076 10.062 1 98.62 36 SER B CA 1
ATOM 1496 C C . SER B 1 36 ? -4.824 -2.188 9.172 1 98.62 36 SER B C 1
ATOM 1498 O O . SER B 1 36 ? -3.654 -1.942 9.477 1 98.62 36 SER B O 1
ATOM 1500 N N . ALA B 1 37 ? -5.324 -1.737 8.039 1 98.88 37 ALA B N 1
ATOM 1501 C CA . ALA B 1 37 ? -4.539 -0.958 7.09 1 98.88 37 ALA B CA 1
ATOM 1502 C C . ALA B 1 37 ? -5.445 -0.141 6.172 1 98.88 37 ALA B C 1
ATOM 1504 O O . ALA B 1 37 ? -6.555 -0.569 5.844 1 98.88 37 ALA B O 1
ATOM 1505 N N . GLN B 1 38 ? -5.012 0.96 5.746 1 98.44 38 GLN B N 1
ATOM 1506 C CA . GLN B 1 38 ? -5.727 1.829 4.82 1 98.44 38 GLN B CA 1
ATOM 1507 C C . GLN B 1 38 ? -4.758 2.646 3.971 1 98.44 38 GLN B C 1
ATOM 1509 O O . GLN B 1 38 ? -3.668 3 4.43 1 98.44 38 GLN B O 1
ATOM 1514 N N . VAL B 1 39 ? -5.145 2.92 2.736 1 97.94 39 VAL B N 1
ATOM 1515 C CA . VAL B 1 39 ? -4.395 3.859 1.905 1 97.94 39 VAL B CA 1
ATOM 1516 C C . VAL B 1 39 ? -4.621 5.285 2.404 1 97.94 39 VAL B C 1
ATOM 1518 O O . VAL B 1 39 ? -5.762 5.688 2.652 1 97.94 39 VAL B O 1
ATOM 1521 N N . CYS B 1 40 ? -3.584 6.008 2.617 1 97.88 40 CYS B N 1
ATOM 1522 C CA . CYS B 1 40 ? -3.598 7.387 3.088 1 97.88 40 CYS B CA 1
ATOM 1523 C C . CYS B 1 40 ? -2.678 8.258 2.242 1 97.88 40 CYS B C 1
ATOM 1525 O O . CYS B 1 40 ? -1.77 7.754 1.581 1 97.88 40 CYS B O 1
ATOM 1527 N N . ASP B 1 41 ? -2.92 9.516 2.25 1 97.75 41 ASP B N 1
ATOM 1528 C CA . ASP B 1 41 ? -1.988 10.477 1.664 1 97.75 41 ASP B CA 1
ATOM 1529 C C . ASP B 1 41 ? -1.034 11.031 2.719 1 97.75 41 ASP B C 1
ATOM 1531 O O . ASP B 1 41 ? -1.464 11.422 3.805 1 97.75 41 ASP B O 1
ATOM 1535 N N . LEU B 1 42 ? 0.256 10.969 2.406 1 98.69 42 LEU B N 1
ATOM 1536 C CA . LEU B 1 42 ? 1.166 11.82 3.17 1 98.69 42 LEU B CA 1
ATOM 1537 C C . LEU B 1 42 ? 0.967 13.289 2.814 1 98.69 42 LEU B C 1
ATOM 1539 O O . LEU B 1 42 ? 1.293 13.711 1.704 1 98.69 42 LEU B O 1
ATOM 1543 N N . VAL B 1 43 ? 0.551 14.078 3.842 1 98.69 43 VAL B N 1
ATOM 1544 C CA . VAL B 1 43 ? 0.064 15.406 3.477 1 98.69 43 VAL B CA 1
ATOM 1545 C C . VAL B 1 43 ? 1.07 16.469 3.92 1 98.69 43 VAL B C 1
ATOM 1547 O O . VAL B 1 43 ? 0.962 17.625 3.535 1 98.69 43 VAL B O 1
ATOM 1550 N N . LEU B 1 44 ? 2.014 16.094 4.727 1 98.69 44 LEU B N 1
ATOM 1551 C CA . LEU B 1 44 ? 3.008 17.047 5.223 1 98.69 44 LEU B CA 1
ATOM 1552 C C . LEU B 1 44 ? 4.254 16.312 5.711 1 98.69 44 LEU B C 1
ATOM 1554 O O . LEU B 1 44 ? 4.16 15.219 6.266 1 98.69 44 LEU B O 1
ATOM 1558 N N . ASN B 1 45 ? 5.379 16.734 5.43 1 98.5 45 ASN B N 1
ATOM 1559 C CA . ASN B 1 45 ? 6.66 16.406 6.043 1 98.5 45 ASN B CA 1
ATOM 1560 C C . ASN B 1 45 ? 7.297 17.609 6.707 1 98.5 45 ASN B C 1
ATOM 1562 O O . ASN B 1 45 ? 7.496 18.656 6.066 1 98.5 45 ASN B O 1
ATOM 1566 N N . LYS B 1 46 ? 7.559 17.469 7.949 1 97.31 46 LYS B N 1
ATOM 1567 C CA . LYS B 1 46 ? 8.109 18.578 8.711 1 97.31 46 LYS B CA 1
ATOM 1568 C C . LYS B 1 46 ? 8.922 18.094 9.906 1 97.31 46 LYS B C 1
ATOM 1570 O O . LYS B 1 46 ? 8.461 17.234 10.672 1 97.31 46 LYS B O 1
ATOM 1575 N N . ASN B 1 47 ? 10.195 18.641 10.062 1 96.56 47 ASN B N 1
ATOM 1576 C CA . ASN B 1 47 ? 11.062 18.344 11.203 1 96.56 47 ASN B CA 1
ATOM 1577 C C . ASN B 1 47 ? 11.289 16.844 11.359 1 96.56 47 ASN B C 1
ATOM 1579 O O . ASN B 1 47 ? 11.18 16.297 12.461 1 96.56 47 ASN B O 1
ATOM 1583 N N . GLY B 1 48 ? 11.438 16.156 10.289 1 98.19 48 GLY B N 1
ATOM 1584 C CA . GLY B 1 48 ? 11.758 14.734 10.305 1 98.19 48 GLY B CA 1
ATOM 1585 C C . GLY B 1 48 ? 10.555 13.852 10.555 1 98.19 48 GLY B C 1
ATOM 1586 O O . GLY B 1 48 ? 10.695 12.672 10.875 1 98.19 48 GLY B O 1
ATOM 1587 N N . LYS B 1 49 ? 9.359 14.508 10.453 1 98.69 49 LYS B N 1
ATOM 1588 C CA . LYS B 1 49 ? 8.109 13.789 10.695 1 98.69 49 LYS B CA 1
ATOM 1589 C C . LYS B 1 49 ? 7.234 13.773 9.445 1 98.69 49 LYS B C 1
ATOM 1591 O O . LYS B 1 49 ? 7.355 14.648 8.586 1 98.69 49 LYS B O 1
ATOM 1596 N N . LEU B 1 50 ? 6.453 12.75 9.367 1 98.94 50 LEU B N 1
ATOM 1597 C CA . LEU B 1 50 ? 5.422 12.648 8.336 1 98.94 50 LEU B CA 1
ATOM 1598 C C . LEU B 1 50 ? 4.035 12.82 8.938 1 98.94 50 LEU B C 1
ATOM 1600 O O . LEU B 1 50 ? 3.814 12.508 10.109 1 98.94 50 LEU B O 1
ATOM 1604 N N . TYR B 1 51 ? 3.076 13.297 8.148 1 98.94 51 TYR B N 1
ATOM 1605 C CA . TYR B 1 51 ? 1.731 13.547 8.656 1 98.94 51 TYR B CA 1
ATOM 1606 C C . TYR B 1 51 ? 0.679 12.992 7.699 1 98.94 51 TYR B C 1
ATOM 1608 O O . TYR B 1 51 ? 0.811 13.125 6.48 1 98.94 51 TYR B O 1
ATOM 1616 N N . ILE B 1 52 ? -0.332 12.391 8.273 1 98.81 52 ILE B N 1
ATOM 1617 C CA . ILE B 1 52 ? -1.552 12.023 7.562 1 98.81 52 ILE B CA 1
ATOM 1618 C C . ILE B 1 52 ? -2.764 12.633 8.266 1 98.81 52 ILE B C 1
ATOM 1620 O O . ILE B 1 52 ? -2.654 13.109 9.398 1 98.81 52 ILE B O 1
ATOM 1624 N N . VAL B 1 53 ? -3.91 12.594 7.562 1 98.44 53 VAL B N 1
ATOM 1625 C CA . VAL B 1 53 ? -5.16 13.031 8.18 1 98.44 53 VAL B CA 1
ATOM 1626 C C . VAL B 1 53 ? -6.254 12 7.922 1 98.44 53 VAL B C 1
ATOM 1628 O O . VAL B 1 53 ? -6.254 11.328 6.883 1 98.44 53 VAL B O 1
ATOM 1631 N N . THR B 1 54 ? -7.086 11.836 8.812 1 97.81 54 THR B N 1
ATOM 1632 C CA . THR B 1 54 ? -8.289 11.023 8.672 1 97.81 54 THR B CA 1
ATOM 1633 C C . THR B 1 54 ? -9.406 11.547 9.57 1 97.81 54 THR B C 1
ATOM 1635 O O . THR B 1 54 ? -9.148 12.273 10.531 1 97.81 54 THR B O 1
ATOM 1638 N N . SER B 1 55 ? -10.617 11.203 9.219 1 97 55 SER B N 1
ATOM 1639 C CA . SER B 1 55 ? -11.758 11.609 10.031 1 97 55 SER B CA 1
ATOM 1640 C C . SER B 1 55 ? -11.711 10.969 11.414 1 97 55 SER B C 1
ATOM 1642 O O . SER B 1 55 ? -11.328 9.805 11.547 1 97 55 SER B O 1
ATOM 1644 N N . SER B 1 56 ? -12.133 11.711 12.414 1 96 56 SER B N 1
ATOM 1645 C CA . SER B 1 56 ? -12.242 11.18 13.766 1 96 56 SER B CA 1
ATOM 1646 C C . SER B 1 56 ? -13.289 10.07 13.836 1 96 56 SER B C 1
ATOM 1648 O O . SER B 1 56 ? -13.297 9.281 14.789 1 96 56 SER B O 1
ATOM 1650 N N . GLN B 1 57 ? -14.109 10.008 12.836 1 95.81 57 GLN B N 1
ATOM 1651 C CA . GLN B 1 57 ? -15.164 9 12.797 1 95.81 57 GLN B CA 1
ATOM 1652 C C . GLN B 1 57 ? -14.695 7.738 12.078 1 95.81 57 GLN B C 1
ATOM 1654 O O . GLN B 1 57 ? -15.391 6.723 12.07 1 95.81 57 GLN B O 1
ATOM 1659 N N . ASN B 1 58 ? -13.641 7.805 11.406 1 96.94 58 ASN B N 1
ATOM 1660 C CA . ASN B 1 58 ? -13.055 6.648 10.734 1 96.94 58 ASN B CA 1
ATOM 1661 C C . ASN B 1 58 ? -12.594 5.59 11.727 1 96.94 58 ASN B C 1
ATOM 1663 O O . ASN B 1 58 ? -11.734 5.855 12.57 1 96.94 58 ASN B O 1
ATOM 1667 N N . PRO B 1 59 ? -13.156 4.383 11.68 1 96.69 59 PRO B N 1
ATOM 1668 C CA . PRO B 1 59 ? -12.719 3.346 12.617 1 96.69 59 PRO B CA 1
ATOM 1669 C C . PRO B 1 59 ? -11.203 3.125 12.586 1 96.69 59 PRO B C 1
ATOM 1671 O O . PRO B 1 59 ? -10.617 2.748 13.602 1 96.69 59 PRO B O 1
ATOM 1674 N N . PHE B 1 60 ? -10.602 3.371 11.492 1 97.81 60 PHE B N 1
ATOM 1675 C CA . PHE B 1 60 ? -9.156 3.234 11.359 1 97.81 60 PHE B CA 1
ATOM 1676 C C . PHE B 1 60 ? -8.43 4.203 12.289 1 97.81 60 PHE B C 1
ATOM 1678 O O . PHE B 1 60 ? -7.352 3.891 12.797 1 97.81 60 PHE B O 1
ATOM 1685 N N . PHE B 1 61 ? -9 5.328 12.531 1 98 61 PHE B N 1
ATOM 1686 C CA . PHE B 1 61 ? -8.438 6.312 13.445 1 98 61 PHE B CA 1
ATOM 1687 C C . PHE B 1 61 ? -8.266 5.719 14.836 1 98 61 PHE B C 1
ATOM 1689 O O . PHE B 1 61 ? -7.219 5.887 15.469 1 98 61 PHE B O 1
ATOM 1696 N N . GLN B 1 62 ? -9.234 5.023 15.289 1 97.19 62 GLN B N 1
ATOM 1697 C CA . GLN B 1 62 ? -9.172 4.41 16.609 1 97.19 62 GLN B CA 1
ATOM 1698 C C . GLN B 1 62 ? -8.055 3.373 16.688 1 97.19 62 GLN B C 1
ATOM 1700 O O . GLN B 1 62 ? -7.379 3.254 17.703 1 97.19 62 GLN B O 1
ATOM 1705 N N . ASP B 1 63 ? -7.898 2.629 15.617 1 97.94 63 ASP B N 1
ATOM 1706 C CA . ASP B 1 63 ? -6.832 1.632 15.594 1 97.94 63 ASP B CA 1
ATOM 1707 C C . ASP B 1 63 ? -5.461 2.291 15.719 1 97.94 63 ASP B C 1
ATOM 1709 O O . ASP B 1 63 ? -4.594 1.793 16.438 1 97.94 63 ASP B O 1
ATOM 1713 N N . LEU B 1 64 ? -5.301 3.42 15.023 1 97.88 64 LEU B N 1
ATOM 1714 C CA . LEU B 1 64 ? -4.02 4.121 15.016 1 97.88 64 LEU B CA 1
ATOM 1715 C C . LEU B 1 64 ? -3.709 4.711 16.391 1 97.88 64 LEU B C 1
ATOM 1717 O O . LEU B 1 64 ? -2.543 4.793 16.781 1 97.88 64 LEU B O 1
ATOM 1721 N N . ILE B 1 65 ? -4.719 5.066 17.094 1 96.12 65 ILE B N 1
ATOM 1722 C CA . ILE B 1 65 ? -4.516 5.668 18.406 1 96.12 65 ILE B CA 1
ATOM 1723 C C . ILE B 1 65 ? -4.254 4.57 19.438 1 96.12 65 ILE B C 1
ATOM 1725 O O . ILE B 1 65 ? -3.525 4.785 20.406 1 96.12 65 ILE B O 1
ATOM 1729 N N . HIS B 1 66 ? -4.727 3.43 19.25 1 96.06 66 HIS B N 1
ATOM 1730 C CA . HIS B 1 66 ? -4.602 2.342 20.219 1 96.06 66 HIS B CA 1
ATOM 1731 C C . HIS B 1 66 ? -3.299 1.574 20.016 1 96.06 66 HIS B C 1
ATOM 1733 O O . HIS B 1 66 ? -2.793 0.949 20.953 1 96.06 66 HIS B O 1
ATOM 1739 N N . GLN B 1 67 ? -2.801 1.481 18.828 1 94.94 67 GLN B N 1
ATOM 1740 C CA . GLN B 1 67 ? -1.545 0.833 18.469 1 94.94 67 GLN B CA 1
ATOM 1741 C C . GLN B 1 67 ? -0.59 1.819 17.797 1 94.94 67 GLN B C 1
ATOM 1743 O O . GLN B 1 67 ? -0.72 2.109 16.609 1 94.94 67 GLN B O 1
ATOM 1748 N N . PRO B 1 68 ? 0.42 2.25 18.516 1 94.94 68 PRO B N 1
ATOM 1749 C CA . PRO B 1 68 ? 1.258 3.324 17.984 1 94.94 68 PRO B CA 1
ATOM 1750 C C . PRO B 1 68 ? 2.223 2.836 16.906 1 94.94 68 PRO B C 1
ATOM 1752 O O . PRO B 1 68 ? 2.713 3.637 16.094 1 94.94 68 PRO B O 1
ATOM 1755 N N . LYS B 1 69 ? 2.637 1.571 16.922 1 98 69 LYS B N 1
ATOM 1756 C CA . LYS B 1 69 ? 3.539 1.058 15.898 1 98 69 LYS B CA 1
ATOM 1757 C C . LYS B 1 69 ? 2.838 0.962 14.547 1 98 69 LYS B C 1
ATOM 1759 O O . LYS B 1 69 ? 1.74 0.409 14.445 1 98 69 LYS B O 1
ATOM 1764 N N . VAL B 1 70 ? 3.482 1.503 13.547 1 98.81 70 VAL B N 1
ATOM 1765 C CA . VAL B 1 70 ? 2.896 1.454 12.211 1 98.81 70 VAL B CA 1
ATOM 1766 C C . VAL B 1 70 ? 3.971 1.1 11.188 1 98.81 70 VAL B C 1
ATOM 1768 O O . VAL B 1 70 ? 5.164 1.27 11.445 1 98.81 70 VAL B O 1
ATOM 1771 N N . ILE B 1 71 ? 3.607 0.556 10.117 1 98.94 71 ILE B N 1
ATOM 1772 C CA . ILE B 1 71 ? 4.395 0.397 8.898 1 98.94 71 ILE B CA 1
ATOM 1773 C C . ILE B 1 71 ? 3.758 1.193 7.766 1 98.94 71 ILE B C 1
ATOM 1775 O O . ILE B 1 71 ? 2.549 1.097 7.531 1 98.94 71 ILE B O 1
ATOM 1779 N N . ILE B 1 72 ? 4.504 2.018 7.137 1 98.94 72 ILE B N 1
ATOM 1780 C CA . ILE B 1 72 ? 4.074 2.818 5.992 1 98.94 72 ILE B CA 1
ATOM 1781 C C . ILE B 1 72 ? 4.762 2.316 4.727 1 98.94 72 ILE B C 1
ATOM 1783 O O . ILE B 1 72 ? 5.988 2.367 4.613 1 98.94 72 ILE B O 1
ATOM 1787 N N . ASN B 1 73 ? 4.023 1.798 3.828 1 98.94 73 ASN B N 1
ATOM 1788 C CA . ASN B 1 73 ? 4.562 1.355 2.549 1 98.94 73 ASN B CA 1
ATOM 1789 C C . ASN B 1 73 ? 4.094 2.246 1.402 1 98.94 73 ASN B C 1
ATOM 1791 O O . ASN B 1 73 ? 2.926 2.637 1.354 1 98.94 73 ASN B O 1
ATOM 1795 N N . GLY B 1 74 ? 4.922 2.598 0.575 1 98.31 74 GLY B N 1
ATOM 1796 C CA . GLY B 1 74 ? 4.602 3.295 -0.66 1 98.31 74 GLY B CA 1
ATOM 1797 C C . GLY B 1 74 ? 5.289 2.701 -1.876 1 98.31 74 GLY B C 1
ATOM 1798 O O . GLY B 1 74 ? 6.34 2.066 -1.755 1 98.31 74 GLY B O 1
ATOM 1799 N N . TYR B 1 75 ? 4.711 2.854 -2.967 1 97.25 75 TYR B N 1
ATOM 1800 C CA . TYR B 1 75 ? 5.293 2.426 -4.234 1 97.25 75 TYR B CA 1
ATOM 1801 C C . TYR B 1 75 ? 4.781 3.279 -5.387 1 97.25 75 TYR B C 1
ATOM 1803 O O . TYR B 1 75 ? 3.68 3.832 -5.316 1 97.25 75 TYR B O 1
ATOM 1811 N N . LYS B 1 76 ? 5.566 3.412 -6.375 1 95.62 76 LYS B N 1
ATOM 1812 C CA . LYS B 1 76 ? 5.242 4.168 -7.582 1 95.62 76 LYS B CA 1
ATOM 1813 C C . LYS B 1 76 ? 5.852 3.518 -8.82 1 95.62 76 LYS B C 1
ATOM 1815 O O . LYS B 1 76 ? 6.996 3.061 -8.789 1 95.62 76 LYS B O 1
ATOM 1820 N N . GLY B 1 77 ? 5.102 3.52 -9.938 1 91.25 77 GLY B N 1
ATOM 1821 C CA . GLY B 1 77 ? 5.637 3.018 -11.188 1 91.25 77 GLY B CA 1
ATOM 1822 C C . GLY B 1 77 ? 4.578 2.385 -12.078 1 91.25 77 GLY B C 1
ATOM 1823 O O . GLY B 1 77 ? 3.424 2.24 -11.672 1 91.25 77 GLY B O 1
ATOM 1824 N N . ASP B 1 78 ? 5.012 2.131 -13.32 1 87.25 78 ASP B N 1
ATOM 1825 C CA . ASP B 1 78 ? 4.168 1.463 -14.305 1 87.25 78 ASP B CA 1
ATOM 1826 C C . ASP B 1 78 ? 4.66 0.042 -14.57 1 87.25 78 ASP B C 1
ATOM 1828 O O . ASP B 1 78 ? 5.293 -0.219 -15.602 1 87.25 78 ASP B O 1
ATOM 1832 N N . GLY B 1 79 ? 4.355 -0.843 -13.617 1 87.06 79 GLY B N 1
ATOM 1833 C CA . GLY B 1 79 ? 4.863 -2.203 -13.664 1 87.06 79 GLY B CA 1
ATOM 1834 C C . GLY B 1 79 ? 6.02 -2.443 -12.711 1 87.06 79 GLY B C 1
ATOM 1835 O O . GLY B 1 79 ? 6.668 -1.495 -12.266 1 87.06 79 GLY B O 1
ATOM 1836 N N . THR B 1 80 ? 6.359 -3.662 -12.492 1 89.12 80 THR B N 1
ATOM 1837 C CA . THR B 1 80 ? 7.305 -4.027 -11.445 1 89.12 80 THR B CA 1
ATOM 1838 C C . THR B 1 80 ? 8.711 -3.547 -11.797 1 89.12 80 THR B C 1
ATOM 1840 O O . THR B 1 80 ? 9.375 -2.906 -10.977 1 89.12 80 THR B O 1
ATOM 1843 N N . MET B 1 81 ? 9.195 -3.691 -13.023 1 92 81 MET B N 1
ATOM 1844 C CA . MET B 1 81 ? 10.57 -3.352 -13.383 1 92 81 MET B C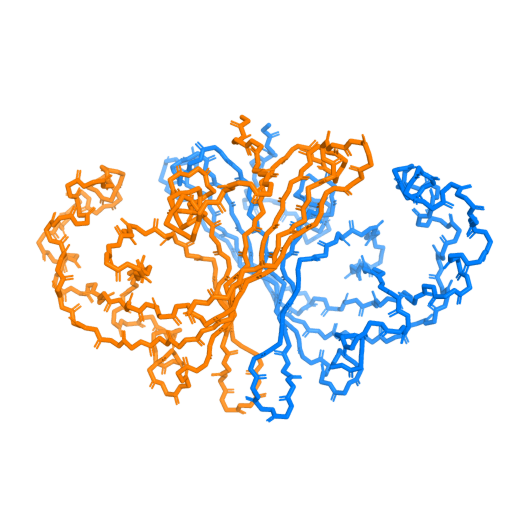A 1
ATOM 1845 C C . MET B 1 81 ? 10.727 -1.849 -13.594 1 92 81 MET B C 1
ATOM 1847 O O . MET B 1 81 ? 11.844 -1.342 -13.695 1 92 81 MET B O 1
ATOM 1851 N N . ASP B 1 82 ? 9.672 -1.135 -13.617 1 93.19 82 ASP B N 1
ATOM 1852 C CA . ASP B 1 82 ? 9.648 0.319 -13.742 1 93.19 82 ASP B CA 1
ATOM 1853 C C . ASP B 1 82 ? 9.102 0.977 -12.477 1 93.19 82 ASP B C 1
ATOM 1855 O O . ASP B 1 82 ? 8.398 1.983 -12.547 1 93.19 82 ASP B O 1
ATOM 1859 N N . SER B 1 83 ? 9.367 0.329 -11.43 1 95.25 83 SER B N 1
ATOM 1860 C CA . SER B 1 83 ? 8.766 0.844 -10.195 1 95.25 83 SER B CA 1
ATOM 1861 C C . SER B 1 83 ? 9.781 0.854 -9.055 1 95.25 83 SER B C 1
ATOM 1863 O O . SER B 1 83 ? 10.828 0.215 -9.141 1 95.25 83 SER B O 1
ATOM 1865 N N . CYS B 1 84 ? 9.477 1.636 -8.078 1 97.31 84 CYS B N 1
ATOM 1866 C CA . CYS B 1 84 ? 10.18 1.656 -6.801 1 97.31 84 CYS B CA 1
ATOM 1867 C C . CYS B 1 84 ? 9.203 1.645 -5.637 1 97.31 84 CYS B C 1
ATOM 1869 O O . CYS B 1 84 ? 7.996 1.835 -5.832 1 97.31 84 CYS B O 1
ATOM 1871 N N . GLY B 1 85 ? 9.664 1.326 -4.473 1 97.25 85 GLY B N 1
ATOM 1872 C CA . GLY B 1 85 ? 8.859 1.325 -3.266 1 97.25 85 GLY B CA 1
ATOM 1873 C C . GLY B 1 85 ? 9.68 1.462 -1.995 1 97.25 85 GLY B C 1
ATOM 1874 O O . GLY B 1 85 ? 10.906 1.34 -2.025 1 97.25 85 GLY B O 1
ATOM 1875 N N . PHE B 1 86 ? 9 1.774 -0.971 1 98.75 86 PHE B N 1
ATOM 1876 C CA . PHE B 1 86 ? 9.656 1.876 0.325 1 98.75 86 PHE B CA 1
ATOM 1877 C C . PHE B 1 86 ? 8.758 1.349 1.436 1 98.75 86 PHE B C 1
ATOM 1879 O O . PHE B 1 86 ? 7.547 1.23 1.254 1 98.75 86 PHE B O 1
ATOM 1886 N N . SER B 1 87 ? 9.43 1.012 2.543 1 98.88 87 SER B N 1
ATOM 1887 C CA . SER B 1 87 ? 8.781 0.68 3.809 1 98.88 87 SER B CA 1
ATOM 1888 C C . SER B 1 87 ? 9.375 1.487 4.961 1 98.88 87 SER B C 1
ATOM 1890 O O . SER B 1 87 ? 10.594 1.516 5.145 1 98.88 87 SER B O 1
ATOM 1892 N N . ILE B 1 88 ? 8.508 2.156 5.641 1 98.94 88 ILE B N 1
ATOM 1893 C CA . ILE B 1 88 ? 8.914 2.914 6.816 1 98.94 88 ILE B CA 1
ATOM 1894 C C . ILE B 1 88 ? 8.297 2.295 8.07 1 98.94 88 ILE B C 1
ATOM 1896 O O . ILE B 1 88 ? 7.09 2.041 8.109 1 98.94 88 ILE B O 1
ATOM 1900 N N . ARG B 1 89 ? 9.117 1.981 9.008 1 98.81 89 ARG B N 1
ATOM 1901 C CA . ARG B 1 89 ? 8.656 1.598 10.336 1 98.81 89 ARG B CA 1
ATOM 1902 C C . ARG B 1 89 ? 8.773 2.762 11.312 1 98.81 89 ARG B C 1
ATOM 1904 O O . ARG B 1 89 ? 9.789 3.463 11.336 1 98.81 89 ARG B O 1
ATOM 1911 N N . GLY B 1 90 ? 7.762 2.943 12.039 1 98.75 90 GLY B N 1
ATOM 1912 C CA . GLY B 1 90 ? 7.766 4.039 12.992 1 98.75 90 GLY B CA 1
ATOM 1913 C C . GLY B 1 90 ? 6.602 3.99 13.961 1 98.75 90 GLY B C 1
ATOM 1914 O O . GLY B 1 90 ? 6.039 2.922 14.211 1 98.75 90 GLY B O 1
ATOM 1915 N N . THR B 1 91 ? 6.348 5.16 14.609 1 98.81 91 THR B N 1
ATOM 1916 C CA . THR B 1 91 ? 5.227 5.309 15.531 1 98.81 91 THR B CA 1
ATOM 1917 C C . THR B 1 91 ? 4.32 6.457 15.094 1 98.81 91 THR B C 1
ATOM 1919 O O . THR B 1 91 ? 4.734 7.32 14.312 1 98.81 91 THR B O 1
ATOM 1922 N N . ILE B 1 92 ? 3.086 6.375 15.531 1 98.81 92 ILE B N 1
ATOM 1923 C CA . ILE B 1 92 ? 2.098 7.367 15.133 1 98.81 92 ILE B CA 1
ATOM 1924 C C . ILE B 1 92 ? 1.355 7.883 16.359 1 98.81 92 ILE B C 1
ATOM 1926 O O . ILE B 1 92 ? 1.121 7.133 17.312 1 98.81 92 ILE B O 1
ATOM 1930 N N . LYS B 1 93 ? 1.004 9.133 16.375 1 98.5 93 LYS B N 1
ATOM 1931 C CA . LYS B 1 93 ? 0.213 9.719 17.453 1 98.5 93 LYS B CA 1
ATOM 1932 C C . LYS B 1 93 ? -0.727 10.797 16.922 1 98.5 93 LYS B C 1
ATOM 1934 O O . LYS B 1 93 ? -0.449 11.422 15.898 1 98.5 93 LYS B O 1
ATOM 1939 N N . ASN B 1 94 ? -1.811 10.938 17.609 1 98.5 94 ASN B N 1
ATOM 1940 C CA . ASN B 1 94 ? -2.76 12.008 17.297 1 98.5 94 ASN B CA 1
ATOM 1941 C C . ASN B 1 94 ? -2.268 13.359 17.812 1 98.5 94 ASN B C 1
ATOM 1943 O O . ASN B 1 94 ? -1.931 13.5 18.984 1 98.5 94 ASN B O 1
ATOM 1947 N N . VAL B 1 95 ? -2.236 14.375 16.938 1 98.38 95 VAL B N 1
ATOM 1948 C CA . VAL B 1 95 ? -1.841 15.719 17.344 1 98.38 95 VAL B CA 1
ATOM 1949 C C . VAL B 1 95 ? -2.996 16.688 17.109 1 98.38 95 VAL B C 1
ATOM 1951 O O . VAL B 1 95 ? -2.777 17.891 16.891 1 98.38 95 VAL B O 1
ATOM 1954 N N . GLU B 1 96 ? -4.188 16.078 17.062 1 97.75 96 GLU B N 1
ATOM 1955 C CA . GLU B 1 96 ? -5.438 16.828 16.969 1 97.75 96 GLU B CA 1
ATOM 1956 C C . GLU B 1 96 ? -5.504 17.625 15.672 1 97.75 96 GLU B C 1
ATOM 1958 O O . GLU B 1 96 ? -5.473 17.062 14.578 1 97.75 96 GLU B O 1
ATOM 1963 N N . HIS B 1 97 ? -5.422 18.984 15.789 1 98.38 97 HIS B N 1
ATOM 1964 C CA . HIS B 1 97 ? -5.613 19.797 14.594 1 98.38 97 HIS B CA 1
ATOM 1965 C C . HIS B 1 97 ? -4.34 20.562 14.242 1 98.38 97 HIS B C 1
ATOM 1967 O O . HIS B 1 97 ? -4.379 21.516 13.461 1 98.38 97 HIS B O 1
ATOM 1973 N N . GLU B 1 98 ? -3.246 20.109 14.805 1 97.81 98 GLU B N 1
ATOM 1974 C CA . GLU B 1 98 ? -1.977 20.75 14.477 1 97.81 98 GLU B CA 1
ATOM 1975 C C . GLU B 1 98 ? -1.742 20.766 12.969 1 97.81 98 GLU B C 1
ATOM 1977 O O . GLU B 1 98 ? -1.983 19.766 12.289 1 97.81 98 GLU B O 1
ATOM 1982 N N . TYR B 1 99 ? -1.341 21.906 12.383 1 98.06 99 TYR B N 1
ATOM 1983 C CA . TYR B 1 99 ? -0.906 22.125 11.008 1 98.06 99 TYR B CA 1
ATOM 1984 C C . TYR B 1 99 ? -2.068 21.969 10.039 1 98.06 99 TYR B C 1
ATOM 1986 O O . TYR B 1 99 ? -1.863 21.859 8.828 1 98.06 99 TYR B O 1
ATOM 1994 N N . ILE B 1 100 ? -3.332 21.891 10.57 1 98.25 100 ILE B N 1
ATOM 1995 C CA . ILE B 1 100 ? -4.465 21.594 9.703 1 98.25 100 ILE B CA 1
ATOM 1996 C C . ILE B 1 100 ? -4.562 22.641 8.594 1 98.25 100 ILE B C 1
ATOM 1998 O O . ILE B 1 100 ? -4.758 22.297 7.422 1 98.25 100 ILE B O 1
ATOM 2002 N N . ASP B 1 101 ? -4.391 23.938 8.898 1 97.69 101 ASP B N 1
ATOM 2003 C CA . ASP B 1 101 ? -4.465 24.984 7.895 1 97.69 101 ASP B CA 1
ATOM 2004 C C . ASP B 1 101 ? -3.334 24.859 6.879 1 97.69 101 ASP B C 1
ATOM 2006 O O . ASP B 1 101 ? -3.553 25 5.676 1 97.69 101 ASP B O 1
ATOM 2010 N N . GLU B 1 102 ? -2.141 24.609 7.363 1 98.38 102 GLU B N 1
ATOM 2011 C CA . GLU B 1 102 ? -0.999 24.406 6.477 1 98.38 102 GLU B CA 1
ATOM 2012 C C . GLU B 1 102 ? -1.223 23.219 5.551 1 98.38 102 GLU B C 1
ATOM 2014 O O . GLU B 1 102 ? -0.864 23.266 4.371 1 98.38 102 GLU B O 1
ATOM 2019 N N . ILE B 1 103 ? -1.781 22.141 6.055 1 98.38 103 ILE B N 1
ATOM 2020 C CA . ILE B 1 103 ? -2.059 20.938 5.293 1 98.38 103 ILE B CA 1
ATOM 2021 C C . ILE B 1 103 ? -3.041 21.25 4.164 1 98.38 103 ILE B C 1
ATOM 2023 O O . ILE B 1 103 ? -2.822 20.859 3.016 1 98.38 103 ILE B O 1
ATOM 2027 N N . PHE B 1 104 ? -4.125 22.016 4.43 1 97.88 104 PHE B N 1
ATOM 2028 C CA . PHE B 1 104 ? -5.09 22.375 3.4 1 97.88 104 PHE B CA 1
ATOM 2029 C C . PHE B 1 104 ? -4.469 23.328 2.377 1 97.88 104 PHE B C 1
ATOM 2031 O O . PHE B 1 104 ? -4.824 23.281 1.196 1 97.88 104 PHE B O 1
ATOM 2038 N N . GLU B 1 105 ? -3.553 24.141 2.826 1 97.5 105 GLU B N 1
ATOM 2039 C CA . GLU B 1 105 ? -2.854 25.047 1.924 1 97.5 105 GLU B CA 1
ATOM 2040 C C . GLU B 1 105 ? -1.961 24.281 0.951 1 97.5 105 GLU B C 1
ATOM 2042 O O . GLU B 1 105 ? -1.893 24.625 -0.233 1 97.5 105 GLU B O 1
ATOM 2047 N N . LYS B 1 106 ? -1.306 23.281 1.422 1 97.25 106 LYS B N 1
ATOM 2048 C CA . LYS B 1 106 ? -0.31 22.562 0.629 1 97.25 106 LYS B CA 1
ATOM 2049 C C . LYS B 1 106 ? -0.96 21.484 -0.216 1 97.25 106 LYS B C 1
ATOM 2051 O O . LYS B 1 106 ? -0.34 20.953 -1.141 1 97.25 106 LYS B O 1
ATOM 2056 N N . ASN B 1 107 ? -2.154 21.047 0.137 1 97.38 107 ASN B N 1
ATOM 2057 C CA . ASN B 1 107 ? -2.885 20 -0.572 1 97.38 107 ASN B CA 1
ATOM 2058 C C . ASN B 1 107 ? -4.219 20.516 -1.104 1 97.38 107 ASN B C 1
ATOM 2060 O O . ASN B 1 107 ? -5.273 20.203 -0.549 1 97.38 107 ASN B O 1
ATOM 2064 N N . ASP B 1 108 ? -4.219 21.156 -2.244 1 95.31 108 ASP B N 1
ATOM 2065 C CA . ASP B 1 108 ? -5.359 21.875 -2.785 1 95.31 108 ASP B CA 1
ATOM 2066 C C . ASP B 1 108 ? -6.535 20.938 -3.051 1 95.31 108 ASP B C 1
ATOM 2068 O O . ASP B 1 108 ? -7.695 21.344 -2.975 1 95.31 108 ASP B O 1
ATOM 2072 N N . TYR B 1 109 ? -6.23 19.75 -3.346 1 95.25 109 TYR B N 1
ATOM 2073 C CA . TYR B 1 109 ? -7.301 18.812 -3.668 1 95.25 109 TYR B CA 1
ATOM 2074 C C . TYR B 1 109 ? -8.195 18.562 -2.457 1 95.25 109 TYR B C 1
ATOM 2076 O O . TYR B 1 109 ? -9.359 18.188 -2.602 1 95.25 109 TYR B O 1
ATOM 2084 N N . LEU B 1 110 ? -7.711 18.75 -1.269 1 95.94 110 LEU B N 1
ATOM 2085 C CA . LEU B 1 110 ? -8.547 18.625 -0.076 1 95.94 110 LEU B CA 1
ATOM 2086 C C . LEU B 1 110 ? -9.664 19.672 -0.087 1 95.94 110 LEU B C 1
ATOM 2088 O O . LEU B 1 110 ? -10.789 19.375 0.335 1 95.94 110 LEU B O 1
ATOM 2092 N N . ASN B 1 111 ? -9.336 20.844 -0.575 1 95.19 111 ASN B N 1
ATOM 2093 C CA . ASN B 1 111 ? -10.359 21.875 -0.719 1 95.19 111 ASN B CA 1
ATOM 2094 C C . ASN B 1 111 ? -11.438 21.453 -1.713 1 95.19 111 ASN B C 1
ATOM 2096 O O . ASN B 1 111 ? -12.609 21.812 -1.555 1 95.19 111 ASN B O 1
ATOM 2100 N N . GLU B 1 112 ? -11.008 20.734 -2.693 1 92.31 112 GLU B N 1
ATOM 2101 C CA . GLU B 1 112 ? -11.961 20.234 -3.68 1 92.31 112 GLU B CA 1
ATOM 2102 C C . GLU B 1 112 ? -12.844 19.141 -3.09 1 92.31 112 GLU B C 1
ATOM 2104 O O . GLU B 1 112 ? -14.062 19.141 -3.262 1 92.31 112 GLU B O 1
ATOM 2109 N N . ILE B 1 113 ? -12.242 18.234 -2.373 1 91.81 113 ILE B N 1
ATOM 2110 C CA . ILE B 1 113 ? -12.938 17.094 -1.8 1 91.81 113 ILE B CA 1
ATOM 2111 C C . ILE B 1 113 ? -13.938 17.562 -0.75 1 91.81 113 ILE B C 1
ATOM 2113 O O . ILE B 1 113 ? -15.055 17.047 -0.663 1 91.81 113 ILE B O 1
ATOM 2117 N N . TYR B 1 114 ? -13.539 18.609 -0.032 1 94.31 114 TYR B N 1
ATOM 2118 C CA . TYR B 1 114 ? -14.359 19.062 1.084 1 94.31 114 TYR B CA 1
ATOM 2119 C C . TYR B 1 114 ? -15.008 20.406 0.773 1 94.31 114 TYR B C 1
ATOM 2121 O O . TYR B 1 114 ? -15.32 21.172 1.684 1 94.31 114 TYR B O 1
ATOM 2129 N N . ALA B 1 115 ? -15.203 20.656 -0.444 1 92.81 115 ALA B N 1
ATOM 2130 C CA . ALA B 1 115 ? -15.672 21.953 -0.941 1 92.81 115 ALA B CA 1
ATOM 2131 C C . ALA B 1 115 ? -17.016 22.312 -0.315 1 92.81 115 ALA B C 1
ATOM 2133 O O . ALA B 1 115 ? -17.297 23.5 -0.09 1 92.81 115 ALA B O 1
ATOM 2134 N N . ASP B 1 116 ? -17.844 21.344 -0.028 1 94.25 116 ASP B N 1
ATOM 2135 C CA . ASP B 1 116 ? -19.188 21.594 0.484 1 94.25 116 ASP B CA 1
ATOM 2136 C C . ASP B 1 116 ? -19.141 22.156 1.905 1 94.25 116 ASP B C 1
ATOM 2138 O O . ASP B 1 116 ? -20.031 22.891 2.324 1 94.25 116 ASP B O 1
ATOM 2142 N N . ASP B 1 117 ? -18.109 21.797 2.68 1 96.19 117 ASP B N 1
ATOM 2143 C CA . ASP B 1 117 ? -18 22.234 4.066 1 96.19 117 ASP B CA 1
ATOM 2144 C C . ASP B 1 117 ? -16.562 22.125 4.566 1 96.19 117 ASP B C 1
ATOM 2146 O O . ASP B 1 117 ? -16.25 21.297 5.418 1 96.19 117 ASP B O 1
ATOM 2150 N N . ILE B 1 118 ? -15.789 23.062 4.238 1 95.69 118 ILE B N 1
ATOM 2151 C CA . ILE B 1 118 ? -14.367 23.047 4.539 1 95.69 118 ILE B CA 1
ATOM 2152 C C . ILE B 1 118 ? -14.156 23.188 6.043 1 95.69 118 ILE B C 1
ATOM 2154 O O . ILE B 1 118 ? -13.375 22.453 6.641 1 95.69 118 ILE B O 1
ATOM 2158 N N . GLU B 1 119 ? -14.875 24.078 6.594 1 95.81 119 GLU B N 1
ATOM 2159 C CA . GLU B 1 119 ? -14.711 24.312 8.023 1 95.81 119 GLU B CA 1
ATOM 2160 C C . GLU B 1 119 ? -15.141 23.094 8.836 1 95.81 119 GLU B C 1
ATOM 2162 O O . GLU B 1 119 ? -14.484 22.734 9.812 1 95.81 119 GLU B O 1
ATOM 2167 N N . GLY B 1 120 ? -16.219 22.5 8.422 1 96.44 120 GLY B N 1
ATOM 2168 C CA . GLY B 1 120 ? -16.641 21.266 9.055 1 96.44 120 GLY B CA 1
ATOM 2169 C C . GLY B 1 120 ? -15.641 20.141 8.906 1 96.44 120 GLY B C 1
ATOM 2170 O O . GLY B 1 120 ? -15.414 19.375 9.844 1 96.44 120 GLY B O 1
ATOM 2171 N N . ALA B 1 121 ? -15.086 20.047 7.75 1 95.81 121 ALA B N 1
ATOM 2172 C CA . ALA B 1 121 ? -14.062 19.047 7.5 1 95.81 121 ALA B CA 1
ATOM 2173 C C . ALA B 1 121 ? -12.859 19.25 8.422 1 95.81 121 ALA B C 1
ATOM 2175 O O . ALA B 1 121 ? -12.375 18.312 9.039 1 95.81 121 ALA B O 1
ATOM 2176 N N . LYS B 1 122 ? -12.406 20.469 8.547 1 96.56 122 LYS B N 1
ATOM 2177 C CA . LYS B 1 122 ? -11.25 20.766 9.391 1 96.56 122 LYS B CA 1
ATOM 2178 C C . LYS B 1 122 ? -11.531 20.422 10.852 1 96.56 122 LYS B C 1
ATOM 2180 O O . LYS B 1 122 ? -10.617 20.031 11.586 1 96.56 122 LYS B O 1
ATOM 2185 N N . GLU B 1 123 ? -12.734 20.547 11.211 1 96.5 123 GLU B N 1
ATOM 2186 C CA . GLU B 1 123 ? -13.117 20.203 12.578 1 96.5 123 GLU B CA 1
ATOM 2187 C C . GLU B 1 123 ? -13.148 18.688 12.781 1 96.5 123 GLU B C 1
ATOM 2189 O O . GLU B 1 123 ? -12.797 18.203 13.852 1 96.5 123 GLU B O 1
ATOM 2194 N N . ASP B 1 124 ? -13.531 18.047 11.836 1 97.62 124 ASP B N 1
ATOM 2195 C CA . ASP B 1 124 ? -13.695 16.609 11.938 1 97.62 124 ASP B CA 1
ATOM 2196 C C . ASP B 1 124 ? -12.359 15.891 11.789 1 97.62 124 ASP B C 1
ATOM 2198 O O . ASP B 1 124 ? -12.094 14.898 12.477 1 97.62 124 ASP B O 1
ATOM 2202 N N . LEU B 1 125 ? -11.562 16.375 10.852 1 98.12 125 LEU B N 1
ATOM 2203 C CA . LEU B 1 125 ? -10.305 15.711 10.539 1 98.12 125 LEU B CA 1
ATOM 2204 C C . LEU B 1 125 ? -9.344 15.797 11.719 1 98.12 125 LEU B C 1
ATOM 2206 O O . LEU B 1 125 ? -9.32 16.797 12.438 1 98.12 125 LEU B O 1
ATOM 2210 N N . ARG B 1 126 ? -8.633 14.703 11.906 1 98.56 126 ARG B N 1
ATOM 2211 C CA . ARG B 1 126 ? -7.531 14.625 12.867 1 98.56 126 ARG B CA 1
ATOM 2212 C C . ARG B 1 126 ? -6.195 14.453 12.148 1 98.56 126 ARG B C 1
ATOM 2214 O O . ARG B 1 126 ? -6.094 13.68 11.195 1 98.56 126 ARG B O 1
ATOM 2221 N N . VAL B 1 127 ? -5.234 15.188 12.656 1 98.75 127 VAL B N 1
ATOM 2222 C CA . VAL B 1 127 ? -3.881 15.086 12.125 1 98.75 127 VAL B CA 1
ATOM 2223 C C . VAL B 1 127 ? -3.088 14.055 12.922 1 98.75 127 VAL B C 1
ATOM 2225 O O . VAL B 1 127 ? -3.078 14.094 14.156 1 98.75 127 VAL B O 1
ATOM 2228 N N . LEU B 1 128 ? -2.482 13.148 12.25 1 98.88 128 LEU B N 1
ATOM 2229 C CA . LEU B 1 128 ? -1.646 12.125 12.875 1 98.88 128 LEU B CA 1
ATOM 2230 C C . LEU B 1 128 ? -0.189 12.289 12.453 1 98.88 128 LEU B C 1
ATOM 2232 O O . LEU B 1 128 ? 0.111 12.422 11.266 1 98.88 128 LEU B O 1
ATOM 2236 N N . GLU B 1 129 ? 0.666 12.297 13.438 1 98.88 129 GLU B N 1
ATOM 2237 C CA . GLU B 1 129 ? 2.104 12.461 13.242 1 98.88 129 GLU B CA 1
ATOM 2238 C C . GLU B 1 129 ? 2.822 11.117 13.273 1 98.88 129 GLU B C 1
ATOM 2240 O O . GLU B 1 129 ? 2.637 10.328 14.203 1 98.88 129 GLU B O 1
ATOM 2245 N N . ILE B 1 130 ? 3.617 10.883 12.305 1 98.94 130 ILE B N 1
ATOM 2246 C CA . ILE B 1 130 ? 4.41 9.664 12.211 1 98.94 130 ILE B CA 1
ATOM 2247 C C . ILE B 1 130 ? 5.883 9.984 12.469 1 98.94 130 ILE B C 1
ATOM 2249 O O . ILE B 1 130 ? 6.449 10.875 11.836 1 98.94 130 ILE B O 1
ATOM 2253 N N . THR B 1 131 ? 6.441 9.305 13.367 1 98.94 131 THR B N 1
ATOM 2254 C CA . THR B 1 131 ? 7.879 9.359 13.625 1 98.94 131 THR B CA 1
ATOM 2255 C C . THR B 1 131 ? 8.586 8.164 13 1 98.94 131 THR B C 1
ATOM 2257 O O . THR B 1 131 ? 8.5 7.047 13.516 1 98.94 131 THR B O 1
ATOM 2260 N N . PRO B 1 132 ? 9.305 8.414 11.922 1 98.88 132 PRO B N 1
ATOM 2261 C CA . PRO B 1 132 ? 10.031 7.305 11.305 1 98.88 132 PRO B CA 1
ATOM 2262 C C . PRO B 1 132 ? 11.195 6.812 12.172 1 98.88 132 PRO B C 1
ATOM 2264 O O . PRO B 1 132 ? 11.898 7.617 12.781 1 98.88 132 PRO B O 1
ATOM 2267 N N . LYS B 1 133 ? 11.359 5.547 12.242 1 98.81 133 LYS B N 1
ATOM 2268 C CA . LYS B 1 133 ? 12.492 4.949 12.938 1 98.81 133 LYS B CA 1
ATOM 2269 C C . LYS B 1 133 ? 13.508 4.383 11.945 1 98.81 133 LYS B C 1
ATOM 2271 O O . LYS B 1 133 ? 14.703 4.629 12.062 1 98.81 133 LYS B O 1
ATOM 2276 N N . GLU B 1 134 ? 13.062 3.592 11.047 1 98.81 134 GLU B N 1
ATOM 2277 C CA . GLU B 1 134 ? 13.875 3.025 9.977 1 98.81 134 GLU B CA 1
ATOM 2278 C C . GLU B 1 134 ? 13.07 2.883 8.688 1 98.81 134 GLU B C 1
ATOM 2280 O O . GLU B 1 134 ? 11.836 2.877 8.719 1 98.81 134 GLU B O 1
ATOM 2285 N N . ALA B 1 135 ? 13.781 2.822 7.582 1 98.81 135 ALA B N 1
ATOM 2286 C CA . ALA B 1 135 ? 13.125 2.639 6.293 1 98.81 135 ALA B CA 1
ATOM 2287 C C . ALA B 1 135 ? 13.992 1.815 5.344 1 98.81 135 ALA B C 1
ATOM 2289 O O . ALA B 1 135 ? 15.219 1.794 5.477 1 98.81 135 ALA B O 1
ATOM 2290 N N . ALA B 1 136 ? 13.367 1.103 4.555 1 98.62 136 ALA B N 1
ATOM 2291 C CA . ALA B 1 136 ? 14.008 0.412 3.441 1 98.62 136 ALA B CA 1
ATOM 2292 C C . ALA B 1 136 ? 13.438 0.877 2.105 1 98.62 136 ALA B C 1
ATOM 2294 O O . ALA B 1 136 ? 12.234 1.131 1.992 1 98.62 136 ALA B O 1
ATOM 2295 N N . TYR B 1 137 ? 14.312 1.061 1.158 1 98.56 137 TYR B N 1
ATOM 2296 C CA . TYR B 1 137 ? 13.977 1.512 -0.188 1 98.56 137 TYR B CA 1
ATOM 2297 C C . TYR B 1 137 ? 14.484 0.522 -1.233 1 98.56 137 TYR B C 1
ATOM 2299 O O . TYR B 1 137 ? 15.586 -0.014 -1.11 1 98.56 137 TYR B O 1
ATOM 2307 N N . LEU B 1 138 ? 13.68 0.19 -2.176 1 97.62 138 LEU B N 1
ATOM 2308 C CA . LEU B 1 138 ? 14 -0.683 -3.299 1 97.62 138 LEU B CA 1
ATOM 2309 C C . LEU B 1 138 ? 13.594 -0.037 -4.621 1 97.62 138 LEU B C 1
ATOM 2311 O O . LEU B 1 138 ? 12.492 0.499 -4.742 1 97.62 138 LEU B O 1
ATOM 2315 N N . ASP B 1 139 ? 14.516 -0.052 -5.656 1 97.12 139 ASP B N 1
ATOM 2316 C CA . ASP B 1 139 ? 14.273 0.552 -6.961 1 97.12 139 ASP B CA 1
ATOM 2317 C C . ASP B 1 139 ? 14.633 -0.413 -8.086 1 97.12 139 ASP B C 1
ATOM 2319 O O . ASP B 1 139 ? 15.812 -0.656 -8.352 1 97.12 139 ASP B O 1
ATOM 2323 N N . HIS B 1 140 ? 13.633 -0.928 -8.781 1 94.81 140 HIS B N 1
ATOM 2324 C CA . HIS B 1 140 ? 13.828 -1.876 -9.867 1 94.81 140 HIS B CA 1
ATOM 2325 C C . HIS B 1 140 ? 14.195 -1.158 -11.164 1 94.81 140 HIS B C 1
ATOM 2327 O O . HIS B 1 140 ? 14.602 -1.797 -12.141 1 94.81 140 HIS B O 1
ATOM 2333 N N . ARG B 1 141 ? 14.102 0.196 -11.164 1 94.12 141 ARG B N 1
ATOM 2334 C CA . ARG B 1 141 ? 14.328 0.978 -12.375 1 94.12 141 ARG B CA 1
ATOM 2335 C C . ARG B 1 141 ? 15.82 1.063 -12.695 1 94.12 141 ARG B C 1
ATOM 2337 O O . ARG B 1 141 ? 16.203 1.398 -13.82 1 94.12 141 ARG B O 1
ATOM 2344 N N . THR B 1 142 ? 16.609 0.728 -11.734 1 92.56 142 THR B N 1
ATOM 2345 C CA . THR B 1 142 ? 18.047 0.803 -11.93 1 92.56 142 THR B CA 1
ATOM 2346 C C . THR B 1 142 ? 18.641 -0.587 -12.141 1 92.56 142 THR B C 1
ATOM 2348 O O . THR B 1 142 ? 18.016 -1.593 -11.789 1 92.56 142 THR B O 1
ATOM 2351 N N . HIS B 1 143 ? 19.859 -0.575 -12.773 1 89.69 143 HIS B N 1
ATOM 2352 C CA . HIS B 1 143 ? 20.578 -1.816 -13.008 1 89.69 143 HIS B CA 1
ATOM 2353 C C . HIS B 1 143 ? 22.016 -1.716 -12.516 1 89.69 143 HIS B C 1
ATOM 2355 O O . HIS B 1 143 ? 22.797 -0.909 -13.023 1 89.69 143 HIS B O 1
ATOM 2361 N N . PRO B 1 144 ? 22.422 -2.461 -11.523 1 90.75 144 PRO B N 1
ATOM 2362 C CA . PRO B 1 144 ? 21.625 -3.432 -10.781 1 90.75 144 PRO B CA 1
ATOM 2363 C C . PRO B 1 144 ? 20.531 -2.771 -9.938 1 90.75 144 PRO B C 1
ATOM 2365 O O . PRO B 1 144 ? 20.578 -1.562 -9.703 1 90.75 144 PRO B O 1
ATOM 2368 N N . ILE B 1 145 ? 19.547 -3.605 -9.531 1 93.25 145 ILE B N 1
ATOM 2369 C CA . ILE B 1 145 ? 18.5 -3.129 -8.641 1 93.25 145 ILE B CA 1
ATOM 2370 C C . ILE B 1 145 ? 19.125 -2.424 -7.434 1 93.25 145 ILE B C 1
ATOM 2372 O O . ILE B 1 145 ? 20.109 -2.902 -6.867 1 93.25 145 ILE B O 1
ATOM 2376 N N . PHE B 1 146 ? 18.578 -1.282 -7.141 1 97 146 PHE B N 1
ATOM 2377 C CA . PHE B 1 146 ? 19.125 -0.484 -6.051 1 97 146 PHE B CA 1
ATOM 2378 C C . PHE B 1 146 ? 18.312 -0.679 -4.777 1 97 146 PHE B C 1
ATOM 2380 O O . PHE B 1 146 ? 17.078 -0.67 -4.816 1 97 146 PHE B O 1
ATOM 2387 N N . THR B 1 147 ? 18.953 -0.918 -3.639 1 97.44 147 THR B N 1
ATOM 2388 C CA . THR B 1 147 ? 18.328 -0.973 -2.322 1 97.44 147 THR B CA 1
ATOM 2389 C C . THR B 1 147 ? 19.078 -0.1 -1.326 1 97.44 147 THR B C 1
ATOM 2391 O O . THR B 1 147 ? 20.297 0.083 -1.449 1 97.44 147 THR B O 1
ATOM 2394 N N . ARG B 1 148 ? 18.344 0.414 -0.403 1 98.19 148 ARG B N 1
ATOM 2395 C CA . ARG B 1 148 ? 18.969 1.229 0.638 1 98.19 148 ARG B CA 1
ATOM 2396 C C . ARG B 1 148 ? 18.125 1.225 1.909 1 98.19 148 ARG B C 1
ATOM 2398 O O . ARG B 1 148 ? 16.891 1.221 1.845 1 98.19 148 ARG B O 1
ATOM 2405 N N . LYS B 1 149 ? 18.844 1.318 3.02 1 98.31 149 LYS B N 1
ATOM 2406 C CA . LYS B 1 149 ? 18.188 1.471 4.316 1 98.31 149 LYS B CA 1
ATOM 2407 C C . LYS B 1 149 ? 18.406 2.871 4.883 1 98.31 149 LYS B C 1
ATOM 2409 O O . LYS B 1 149 ? 19.453 3.492 4.629 1 98.31 149 LYS B O 1
ATOM 2414 N N . PHE B 1 150 ? 17.469 3.357 5.527 1 98.56 150 PHE B N 1
ATOM 2415 C CA . PHE B 1 150 ? 17.547 4.617 6.258 1 98.56 150 PHE B CA 1
ATOM 2416 C C . PHE B 1 150 ? 17.312 4.395 7.746 1 98.56 150 PHE B C 1
ATOM 2418 O O . PHE B 1 150 ? 16.453 3.598 8.133 1 98.56 150 PHE B O 1
ATOM 2425 N N . GLU B 1 151 ? 18.062 5.059 8.562 1 98.25 151 GLU B N 1
ATOM 2426 C CA . GLU B 1 151 ? 17.859 5.098 10.008 1 98.25 151 GLU B CA 1
ATOM 2427 C C . GLU B 1 151 ? 17.625 6.523 10.492 1 98.25 151 GLU B C 1
ATOM 2429 O O . GLU B 1 151 ? 18.375 7.438 10.133 1 98.25 151 GLU B O 1
ATOM 2434 N N . PHE B 1 152 ? 16.672 6.633 11.297 1 98 152 PHE B N 1
ATOM 2435 C CA . PHE B 1 152 ? 16.312 7.98 11.727 1 98 152 PHE B CA 1
ATOM 2436 C C . PHE B 1 152 ? 16.641 8.18 13.203 1 98 152 PHE B C 1
ATOM 2438 O O . PHE B 1 152 ? 16.547 7.238 14 1 98 152 PHE B O 1
#